Protein AF-A0A3D5D6A3-F1 (afdb_monomer_lite)

Structure (mmCIF, N/CA/C/O backbone):
data_AF-A0A3D5D6A3-F1
#
_entry.id   AF-A0A3D5D6A3-F1
#
loop_
_atom_site.group_PDB
_atom_site.id
_atom_site.type_symbol
_atom_site.label_atom_id
_atom_site.label_alt_id
_atom_site.label_comp_id
_atom_site.label_asym_id
_atom_site.label_entity_id
_atom_site.label_seq_id
_atom_site.pdbx_PDB_ins_code
_atom_site.Cartn_x
_atom_site.Cartn_y
_atom_site.Cartn_z
_atom_site.occupancy
_atom_site.B_iso_or_equiv
_atom_site.auth_seq_id
_atom_site.auth_comp_id
_atom_site.auth_asym_id
_atom_site.auth_atom_id
_atom_site.pdbx_PDB_model_num
ATOM 1 N N . MET A 1 1 ? 6.970 3.723 -49.567 1.00 70.19 1 MET A N 1
ATOM 2 C CA . MET A 1 1 ? 8.142 3.109 -48.909 1.00 70.19 1 MET A CA 1
ATOM 3 C C . MET A 1 1 ? 8.604 4.049 -47.808 1.00 70.19 1 MET A C 1
ATOM 5 O O . MET A 1 1 ? 8.798 5.221 -48.099 1.00 70.19 1 MET A O 1
ATOM 9 N N . GLN A 1 2 ? 8.683 3.568 -46.566 1.00 81.62 2 GLN A N 1
ATOM 10 C CA . GLN A 1 2 ? 9.088 4.354 -45.393 1.00 81.62 2 GLN A CA 1
ATOM 11 C C . GLN A 1 2 ? 10.521 3.959 -45.022 1.00 81.62 2 GLN A C 1
ATOM 13 O O . GLN A 1 2 ? 10.755 2.793 -44.711 1.00 81.62 2 GLN A O 1
ATOM 18 N N . ILE A 1 3 ? 11.466 4.895 -45.112 1.00 80.25 3 ILE A N 1
ATOM 19 C CA . ILE A 1 3 ? 12.895 4.638 -44.910 1.00 80.25 3 ILE A CA 1
ATOM 20 C C . ILE A 1 3 ? 13.347 5.307 -43.614 1.00 80.25 3 ILE A C 1
ATOM 22 O O . ILE A 1 3 ? 13.158 6.504 -43.422 1.00 80.25 3 ILE A O 1
ATOM 26 N N . TYR A 1 4 ? 13.964 4.541 -42.730 1.00 85.25 4 TYR A N 1
ATOM 27 C CA . TYR A 1 4 ? 14.604 5.027 -41.515 1.00 85.25 4 TYR A CA 1
ATOM 28 C C . TYR A 1 4 ? 16.098 5.169 -41.766 1.00 85.25 4 TYR A C 1
ATOM 30 O O . TYR A 1 4 ? 16.678 4.318 -42.431 1.00 85.25 4 TYR A O 1
ATOM 38 N N . VAL A 1 5 ? 16.720 6.218 -41.235 1.00 82.75 5 VAL A N 1
ATOM 39 C CA . VAL A 1 5 ? 18.159 6.477 -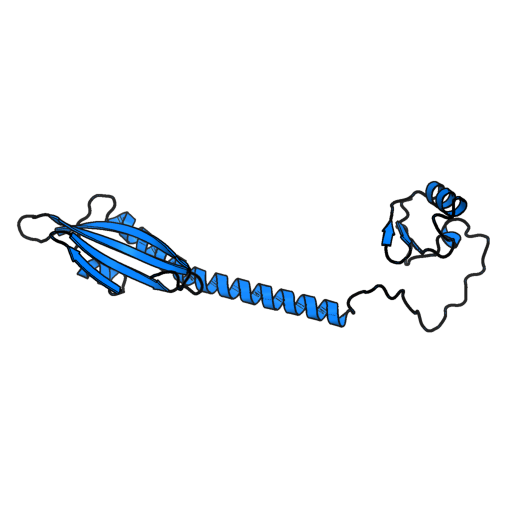41.370 1.00 82.75 5 VAL A CA 1
ATOM 40 C C . VAL A 1 5 ? 18.783 6.511 -39.985 1.00 82.75 5 VAL A C 1
ATOM 42 O O . VAL A 1 5 ? 18.213 7.094 -39.069 1.00 82.75 5 VAL A O 1
ATOM 45 N N . ASN A 1 6 ? 19.942 5.886 -39.819 1.00 79.56 6 ASN A N 1
ATOM 46 C CA . ASN A 1 6 ? 20.771 5.983 -38.632 1.00 79.56 6 ASN A CA 1
ATOM 47 C C . ASN A 1 6 ? 22.021 6.794 -38.976 1.00 79.56 6 ASN A C 1
ATOM 49 O O . ASN A 1 6 ? 22.888 6.338 -39.723 1.00 79.56 6 ASN A O 1
ATOM 53 N N . LYS A 1 7 ? 22.093 7.995 -38.404 1.00 76.81 7 LYS A N 1
ATOM 54 C CA . LYS A 1 7 ? 23.238 8.893 -38.509 1.00 76.81 7 LYS A CA 1
ATOM 55 C C . LYS A 1 7 ? 23.893 8.981 -37.138 1.00 76.81 7 LYS A C 1
ATOM 57 O O . LYS A 1 7 ? 23.278 9.462 -36.189 1.00 76.81 7 LYS A O 1
ATOM 62 N N . ASN A 1 8 ? 25.143 8.532 -37.026 1.00 67.62 8 ASN A N 1
ATOM 63 C CA . ASN A 1 8 ? 25.919 8.574 -35.776 1.00 67.62 8 ASN A CA 1
ATOM 64 C C . ASN A 1 8 ? 25.199 7.951 -34.553 1.00 67.62 8 ASN A C 1
ATOM 66 O O . ASN A 1 8 ? 25.333 8.439 -33.433 1.00 67.62 8 ASN A O 1
ATOM 70 N N . GLY A 1 9 ? 24.413 6.889 -34.752 1.00 69.00 9 GLY A N 1
ATOM 71 C CA . GLY A 1 9 ? 23.668 6.219 -33.679 1.00 69.00 9 GLY A CA 1
ATOM 72 C C . GLY A 1 9 ? 22.303 6.838 -33.359 1.00 69.00 9 GLY A C 1
ATOM 73 O O . GLY A 1 9 ? 21.599 6.325 -32.492 1.00 69.00 9 GLY A O 1
ATOM 74 N N . GLN A 1 10 ? 21.897 7.909 -34.047 1.00 69.44 10 GLN A N 1
ATOM 75 C CA . GLN A 1 10 ? 20.567 8.497 -33.918 1.00 69.44 10 GLN A CA 1
ATOM 76 C C . GLN A 1 10 ? 19.694 8.101 -35.110 1.00 69.44 10 GLN A C 1
ATOM 78 O O . GLN A 1 10 ? 20.033 8.376 -36.261 1.00 69.44 10 GLN A O 1
ATOM 83 N N . GLN A 1 11 ? 18.558 7.460 -34.826 1.00 82.88 11 GLN A N 1
ATOM 84 C CA . GLN A 1 11 ? 17.582 7.083 -35.843 1.00 82.88 11 GLN A CA 1
ATOM 85 C C . GLN A 1 11 ? 16.631 8.249 -36.148 1.00 82.88 11 GLN A C 1
ATOM 87 O O . GLN A 1 11 ? 16.035 8.822 -35.235 1.00 82.88 11 GLN A O 1
ATOM 92 N N . SER A 1 12 ? 16.442 8.551 -37.428 1.00 78.56 12 SER A N 1
ATOM 93 C CA . SER A 1 12 ? 15.524 9.568 -37.936 1.00 78.56 12 SER A CA 1
ATOM 94 C C . SER A 1 12 ? 14.659 9.024 -39.084 1.00 78.56 12 SER A C 1
ATOM 96 O O . SER A 1 12 ? 15.003 8.033 -39.735 1.00 78.56 12 SER A O 1
ATOM 98 N N . GLY A 1 13 ? 13.485 9.629 -39.289 1.00 83.19 13 GLY A N 1
ATOM 99 C CA . GLY A 1 13 ? 12.495 9.212 -40.289 1.00 83.19 13 GLY A CA 1
ATOM 100 C C . GLY A 1 13 ? 11.094 8.970 -39.703 1.00 83.19 13 GLY A C 1
ATOM 101 O O . GLY A 1 13 ? 10.852 9.292 -38.537 1.00 83.19 13 GLY A O 1
ATOM 102 N N . PRO A 1 14 ? 10.162 8.395 -40.487 1.00 83.94 14 PRO A N 1
ATOM 103 C CA . PRO A 1 14 ? 10.378 7.814 -41.813 1.00 83.94 14 PRO A CA 1
ATOM 104 C C . PRO A 1 14 ? 10.500 8.861 -42.930 1.00 83.94 14 PRO A C 1
ATOM 106 O O . PRO A 1 14 ? 9.694 9.782 -43.034 1.00 83.94 14 PRO A O 1
ATOM 109 N N . TYR A 1 15 ? 11.479 8.6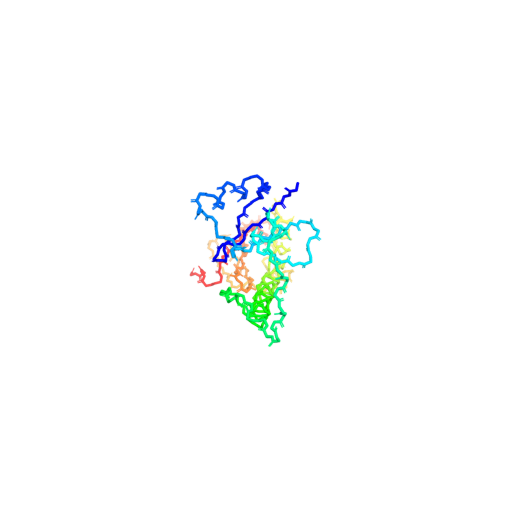68 -43.808 1.00 82.81 15 TYR A N 1
ATOM 110 C CA . TYR A 1 15 ? 11.705 9.455 -45.015 1.00 82.81 15 TYR A CA 1
ATOM 111 C C . TYR A 1 15 ? 11.250 8.701 -46.264 1.00 82.81 15 TYR A C 1
ATOM 113 O O . TYR A 1 15 ? 11.216 7.470 -46.311 1.00 82.81 15 TYR A O 1
ATOM 121 N N . THR A 1 16 ? 10.920 9.450 -47.308 1.00 85.19 16 THR A N 1
ATOM 122 C CA . THR A 1 16 ? 10.738 8.913 -48.663 1.00 85.19 16 THR A CA 1
ATOM 123 C C . THR A 1 16 ? 12.080 8.864 -49.398 1.00 85.19 16 THR A C 1
ATOM 125 O O . THR A 1 16 ? 12.988 9.624 -49.068 1.00 85.19 16 THR A O 1
ATOM 128 N N . GLN A 1 17 ? 12.189 8.057 -50.454 1.00 82.50 17 GLN A N 1
ATOM 129 C CA . GLN A 1 17 ? 13.406 7.978 -51.274 1.00 82.50 17 GLN A CA 1
ATOM 130 C C . GLN A 1 17 ? 13.833 9.343 -51.854 1.00 82.50 17 GLN A C 1
ATOM 132 O O . GLN A 1 17 ? 15.021 9.647 -51.888 1.00 82.50 17 GLN A O 1
ATOM 137 N N . GLU A 1 18 ? 12.873 10.187 -52.242 1.00 81.88 18 GLU A N 1
ATOM 138 C CA . GLU A 1 18 ? 13.124 11.541 -52.765 1.00 81.88 18 GLU A CA 1
ATOM 139 C C . GLU A 1 18 ? 13.737 12.471 -51.705 1.00 81.88 18 GLU A C 1
ATOM 141 O O . GLU A 1 18 ? 14.754 13.111 -51.952 1.00 81.88 18 GLU A O 1
ATOM 146 N N . GLN A 1 19 ? 13.177 12.486 -50.490 1.00 83.75 19 GLN A N 1
ATOM 147 C CA . GLN A 1 19 ? 13.751 13.200 -49.339 1.00 83.75 19 GLN A CA 1
ATOM 148 C C . GLN A 1 19 ? 15.180 12.729 -49.038 1.00 83.75 19 GLN A C 1
ATOM 150 O O . GLN A 1 19 ? 16.060 13.540 -48.777 1.00 83.75 19 GLN A O 1
ATOM 155 N N . LEU A 1 20 ? 15.440 11.423 -49.140 1.00 84.75 20 LEU A N 1
ATOM 156 C CA . LEU A 1 20 ? 16.770 10.865 -48.911 1.00 84.75 20 LEU A CA 1
ATOM 157 C C . LEU A 1 20 ? 17.790 11.335 -49.965 1.00 84.75 20 LEU A C 1
ATOM 159 O O . LEU A 1 20 ? 18.922 11.668 -49.620 1.00 84.75 20 LEU A O 1
ATOM 163 N N . GLN A 1 21 ? 17.376 11.426 -51.233 1.00 84.38 21 GLN A N 1
ATOM 164 C CA . GLN A 1 21 ? 18.175 12.012 -52.318 1.00 84.38 21 GLN A CA 1
ATOM 165 C C . GLN A 1 21 ? 18.469 13.495 -52.080 1.00 84.38 21 GLN A C 1
ATOM 167 O O . GLN A 1 21 ? 19.595 13.939 -52.299 1.00 84.38 21 GLN A O 1
ATOM 172 N N . GLN A 1 22 ? 17.478 14.252 -51.606 1.00 80.44 22 GLN A N 1
ATOM 173 C CA . GLN A 1 22 ? 17.655 15.661 -51.260 1.00 80.44 22 GLN A CA 1
ATOM 174 C C . GLN A 1 22 ? 18.651 15.828 -50.112 1.00 80.44 22 GLN A C 1
ATOM 176 O O . GLN A 1 22 ? 19.590 16.609 -50.238 1.00 80.44 22 GLN A O 1
ATOM 181 N N . TYR A 1 23 ? 18.521 15.051 -49.036 1.00 82.62 23 TYR A N 1
ATOM 182 C CA . TYR A 1 23 ? 19.440 15.120 -47.900 1.00 82.62 23 TYR A CA 1
ATOM 183 C C . TYR A 1 23 ? 20.866 14.686 -48.245 1.00 82.62 23 TYR A C 1
ATOM 185 O O . TYR A 1 23 ? 21.818 15.271 -47.728 1.00 82.62 23 TYR A O 1
ATOM 193 N N . LEU A 1 24 ? 21.031 13.727 -49.159 1.00 82.12 24 LEU A N 1
ATOM 194 C CA . LEU A 1 24 ? 22.336 13.392 -49.733 1.00 82.12 24 LEU A CA 1
ATOM 195 C C . LEU A 1 24 ? 22.921 14.551 -50.550 1.00 82.12 24 LEU A C 1
ATOM 197 O O . LEU A 1 24 ? 24.087 14.896 -50.382 1.00 82.12 24 LEU A O 1
ATOM 201 N N . ALA A 1 25 ? 22.120 15.172 -51.421 1.00 78.50 25 ALA A N 1
ATOM 202 C CA . ALA A 1 25 ? 22.563 16.290 -52.257 1.00 78.50 25 ALA A CA 1
ATOM 203 C C . ALA A 1 25 ? 22.903 17.543 -51.433 1.00 78.50 25 ALA A C 1
ATOM 205 O O . ALA A 1 25 ? 23.791 18.309 -51.800 1.00 78.50 25 ALA A O 1
ATOM 206 N N . MET A 1 26 ? 22.215 17.736 -50.306 1.00 78.31 26 MET A N 1
ATOM 207 C CA . MET A 1 26 ? 22.465 18.814 -49.347 1.00 78.31 26 MET A CA 1
ATOM 208 C C . MET A 1 26 ? 23.671 18.536 -48.434 1.00 78.31 26 MET A C 1
ATOM 210 O O . MET A 1 26 ? 24.089 19.431 -47.703 1.00 78.31 26 MET A O 1
ATOM 214 N N . GLY A 1 27 ? 24.226 17.317 -48.450 1.00 77.50 27 GLY A N 1
ATOM 215 C CA . GLY A 1 27 ? 25.282 16.889 -47.527 1.00 77.50 27 GLY A CA 1
ATOM 216 C C . GLY A 1 27 ? 24.805 16.720 -46.080 1.00 77.50 27 GLY A C 1
ATOM 217 O O . GLY A 1 27 ? 25.621 16.613 -45.166 1.00 77.50 27 GLY A O 1
ATOM 218 N N . GLU A 1 28 ? 23.490 16.704 -45.850 1.00 77.50 28 GLU A N 1
ATOM 219 C CA . GLU A 1 28 ? 22.903 16.445 -44.535 1.00 77.50 28 GLU A CA 1
ATOM 220 C C . GLU A 1 28 ? 23.017 14.960 -44.162 1.00 77.50 28 GLU A C 1
ATOM 222 O O . GLU A 1 28 ? 23.166 14.632 -42.982 1.00 77.50 28 GLU A O 1
ATOM 227 N N . LEU A 1 29 ? 23.022 14.077 -45.162 1.00 79.19 29 LEU A N 1
ATOM 228 C CA . LEU A 1 29 ? 23.328 12.655 -45.035 1.00 79.19 29 LEU A CA 1
ATOM 229 C C . LEU A 1 29 ? 24.550 12.298 -45.880 1.00 79.19 29 LEU A C 1
ATOM 231 O O . LEU A 1 29 ? 24.726 12.809 -46.986 1.00 79.19 29 LEU A O 1
ATOM 235 N N . ALA A 1 30 ? 25.380 11.400 -45.365 1.00 80.06 30 ALA A N 1
ATOM 236 C CA . ALA A 1 30 ? 26.473 10.787 -46.098 1.00 80.06 30 ALA A CA 1
ATOM 237 C C . ALA A 1 30 ? 25.979 9.528 -46.823 1.00 80.06 30 ALA A C 1
ATOM 239 O O . ALA A 1 30 ? 25.094 8.817 -46.350 1.00 80.06 30 ALA A O 1
ATOM 240 N N . ALA A 1 31 ? 26.598 9.196 -47.958 1.00 76.50 31 ALA A N 1
ATOM 241 C CA . ALA A 1 31 ? 26.299 7.951 -48.670 1.00 76.50 31 ALA A CA 1
ATOM 242 C C . ALA A 1 31 ? 26.599 6.695 -47.828 1.00 76.50 31 ALA A C 1
ATOM 244 O O . ALA A 1 31 ? 26.045 5.636 -48.109 1.00 76.50 31 ALA A O 1
ATOM 245 N N . GLU A 1 32 ? 27.458 6.831 -46.815 1.00 79.38 32 GLU A N 1
ATOM 246 C CA . GLU A 1 32 ? 27.890 5.794 -45.874 1.00 79.38 32 GLU A CA 1
ATOM 247 C C . GLU A 1 32 ? 26.949 5.638 -44.669 1.00 79.38 32 GLU A C 1
ATOM 249 O O . GLU A 1 32 ? 27.040 4.633 -43.963 1.00 79.38 32 GLU A O 1
ATOM 254 N N . ASP A 1 33 ? 26.044 6.598 -44.436 1.00 81.00 33 ASP A N 1
ATOM 255 C CA . ASP A 1 33 ? 25.053 6.499 -43.362 1.00 81.00 33 ASP A CA 1
ATOM 256 C C . ASP A 1 33 ? 24.151 5.283 -43.592 1.00 81.00 33 ASP A C 1
ATOM 258 O O . ASP A 1 33 ? 23.909 4.868 -44.727 1.00 81.00 33 ASP A O 1
ATOM 262 N N . LEU A 1 34 ? 23.641 4.692 -42.515 1.00 82.38 34 LEU A N 1
ATOM 263 C CA . LEU A 1 34 ? 22.832 3.481 -42.599 1.00 82.38 34 LEU A CA 1
ATOM 264 C C . LEU A 1 34 ? 21.358 3.835 -42.793 1.00 82.38 34 LEU A C 1
ATOM 266 O O . LEU A 1 34 ? 20.834 4.730 -42.143 1.00 82.38 34 LEU A O 1
ATOM 270 N N . ALA A 1 35 ? 20.663 3.095 -43.643 1.00 82.69 35 ALA A N 1
ATOM 271 C CA . ALA A 1 35 ? 19.242 3.205 -43.905 1.00 82.69 35 ALA A CA 1
ATOM 272 C C . ALA A 1 35 ? 18.570 1.828 -43.918 1.00 82.69 35 ALA A C 1
ATOM 274 O O . ALA A 1 35 ? 19.151 0.823 -44.324 1.00 82.69 35 ALA A O 1
ATOM 275 N N . TRP A 1 36 ? 17.320 1.779 -43.478 1.00 85.62 36 TRP A N 1
ATOM 276 C CA . TRP A 1 36 ? 16.511 0.568 -43.457 1.00 85.62 36 TRP A CA 1
ATOM 277 C C . TRP A 1 36 ? 15.073 0.880 -43.846 1.00 85.62 36 TRP A C 1
ATOM 279 O O . TRP A 1 36 ? 14.540 1.941 -43.528 1.00 85.62 36 TRP A O 1
ATOM 289 N N . HIS A 1 37 ? 14.421 -0.059 -44.516 1.00 80.62 37 HIS A N 1
ATOM 290 C CA . HIS A 1 37 ? 12.990 -0.010 -44.767 1.00 80.62 37 HIS A CA 1
ATOM 291 C C . HIS A 1 37 ? 12.387 -1.398 -44.601 1.00 80.62 37 HIS A C 1
ATOM 293 O O . HIS A 1 37 ? 13.077 -2.417 -44.684 1.00 80.62 37 HIS A O 1
ATOM 299 N N . GLU A 1 38 ? 11.071 -1.428 -44.430 1.00 74.38 38 GLU A N 1
ATOM 300 C CA . GLU A 1 38 ? 10.306 -2.666 -44.368 1.00 74.38 38 GLU A CA 1
ATOM 301 C C . GLU A 1 38 ? 10.580 -3.529 -45.613 1.00 74.38 38 GLU A C 1
ATOM 303 O O . GLU A 1 38 ? 10.402 -3.071 -46.746 1.00 74.38 38 GLU A O 1
ATOM 308 N N . GLY A 1 39 ? 11.077 -4.751 -45.394 1.00 70.88 39 GLY A N 1
ATOM 309 C CA . GLY A 1 39 ? 11.493 -5.688 -46.444 1.00 70.88 39 GLY A CA 1
ATOM 310 C C . GLY A 1 39 ? 13.001 -5.954 -46.525 1.00 70.88 39 GLY A C 1
ATOM 311 O O . GLY A 1 39 ? 13.388 -6.924 -47.173 1.00 70.88 39 GLY A O 1
ATOM 312 N N . LEU A 1 40 ? 13.851 -5.165 -45.853 1.00 67.69 40 LEU A N 1
ATOM 313 C CA . LEU A 1 40 ? 15.285 -5.462 -45.759 1.00 67.69 40 LEU A CA 1
ATOM 314 C C . LEU A 1 40 ? 15.615 -6.337 -44.541 1.00 67.69 40 LEU A C 1
ATOM 316 O O . LEU A 1 40 ? 15.128 -6.056 -43.442 1.00 67.69 40 LEU A O 1
ATOM 320 N N . PRO A 1 41 ? 16.477 -7.360 -44.698 1.00 64.94 41 PRO A N 1
ATOM 321 C CA . PRO A 1 41 ? 16.923 -8.186 -43.578 1.00 64.94 41 PRO A CA 1
ATOM 322 C C . PRO A 1 41 ? 17.859 -7.429 -42.620 1.00 64.94 41 PRO A C 1
ATOM 324 O O . PRO A 1 41 ? 17.940 -7.781 -41.446 1.00 64.94 41 PRO A O 1
ATOM 327 N N . GLU A 1 42 ? 18.539 -6.381 -43.097 1.00 75.56 42 GLU A N 1
ATOM 328 C CA . GLU A 1 42 ? 19.525 -5.597 -42.346 1.00 75.56 42 GLU A CA 1
ATOM 329 C C . GLU A 1 42 ? 19.613 -4.144 -42.845 1.00 75.56 42 GLU A C 1
ATOM 331 O O . GLU A 1 42 ? 19.057 -3.799 -43.889 1.00 75.56 42 GLU A O 1
ATOM 336 N N . TRP A 1 43 ? 20.284 -3.280 -42.077 1.00 80.19 43 TRP A N 1
ATOM 337 C CA . TRP A 1 43 ? 20.552 -1.892 -42.465 1.00 80.19 43 TRP A CA 1
ATOM 338 C C . TRP A 1 43 ? 21.569 -1.851 -43.609 1.00 80.19 43 TRP A C 1
ATOM 340 O O . TRP A 1 43 ? 22.627 -2.467 -43.524 1.00 80.19 43 TRP A O 1
ATOM 350 N N . VAL A 1 44 ? 21.271 -1.087 -44.653 1.00 80.12 44 VAL A N 1
ATOM 351 C CA . VAL A 1 44 ? 22.137 -0.894 -45.826 1.00 80.12 44 VAL A CA 1
ATOM 352 C C . VAL A 1 44 ? 22.598 0.553 -45.893 1.00 80.12 44 VAL A C 1
ATOM 354 O O . VAL A 1 44 ? 21.991 1.413 -45.271 1.00 80.12 44 VAL A O 1
ATOM 357 N N . THR A 1 45 ? 23.651 0.876 -46.634 1.00 80.50 45 THR A N 1
ATOM 358 C CA . THR A 1 45 ? 24.062 2.281 -46.754 1.00 80.50 45 THR A CA 1
ATOM 359 C C . THR A 1 45 ? 23.047 3.094 -47.568 1.00 80.50 45 THR A C 1
ATOM 361 O O . THR A 1 45 ? 22.428 2.590 -48.511 1.00 80.50 45 THR A O 1
ATOM 364 N N . VAL A 1 46 ? 22.881 4.374 -47.233 1.00 83.06 46 VAL A N 1
ATOM 365 C CA . VAL A 1 46 ? 21.991 5.311 -47.933 1.00 83.06 46 VAL A CA 1
ATOM 366 C C . VAL A 1 46 ? 22.339 5.364 -49.427 1.00 83.06 46 VAL A C 1
ATOM 368 O O . VAL A 1 46 ? 21.443 5.357 -50.272 1.00 83.06 46 VAL A O 1
ATOM 371 N N . GLY A 1 47 ? 23.631 5.335 -49.770 1.00 79.25 47 GLY A N 1
ATOM 372 C CA . GLY A 1 47 ? 24.095 5.286 -51.157 1.00 79.25 47 GLY A CA 1
ATOM 373 C C . GLY A 1 47 ? 23.646 4.028 -51.906 1.00 79.25 47 GLY A C 1
ATOM 374 O O . GLY A 1 47 ? 23.198 4.133 -53.047 1.00 79.25 47 GLY A O 1
ATOM 375 N N . ALA A 1 48 ? 23.689 2.857 -51.260 1.00 78.62 48 ALA A N 1
ATOM 376 C CA . ALA A 1 48 ? 23.221 1.603 -51.854 1.00 78.62 48 ALA A CA 1
ATOM 377 C C . ALA A 1 48 ? 21.698 1.590 -52.065 1.00 78.62 48 ALA A C 1
ATOM 379 O O . ALA A 1 48 ? 21.212 1.009 -53.034 1.00 78.62 48 ALA A O 1
ATOM 380 N N . LEU A 1 49 ? 20.949 2.261 -51.185 1.00 78.31 49 LEU A N 1
ATOM 381 C CA . LEU A 1 49 ? 19.493 2.345 -51.268 1.00 78.31 49 LEU A CA 1
ATOM 382 C C . LEU A 1 49 ? 19.012 3.325 -52.350 1.00 78.31 49 LEU A C 1
ATOM 384 O O . LEU A 1 49 ? 17.988 3.102 -52.997 1.00 78.31 49 LEU A O 1
ATOM 388 N N . VAL A 1 50 ? 19.741 4.423 -52.545 1.00 77.00 50 VAL A N 1
ATOM 389 C CA . VAL A 1 50 ? 19.382 5.481 -53.497 1.00 77.00 50 VAL A CA 1
ATOM 390 C C . VAL A 1 50 ? 19.927 5.215 -54.899 1.00 77.00 50 VAL A C 1
ATOM 392 O O . VAL A 1 50 ? 19.262 5.565 -55.872 1.00 77.00 50 VAL A O 1
ATOM 395 N N . ASN A 1 51 ? 21.093 4.575 -55.021 1.00 69.81 51 ASN A N 1
ATOM 396 C CA . ASN A 1 51 ? 21.713 4.272 -56.307 1.00 69.81 51 ASN A CA 1
ATOM 397 C C . ASN A 1 51 ? 22.294 2.840 -56.349 1.00 69.81 51 ASN A C 1
ATOM 399 O O . ASN A 1 51 ? 23.507 2.653 -56.224 1.00 69.81 51 ASN A O 1
ATOM 403 N N . PRO A 1 52 ? 21.455 1.812 -56.570 1.00 59.75 52 PRO A N 1
ATOM 404 C CA . PRO A 1 52 ? 21.884 0.410 -56.546 1.00 59.75 52 PRO A CA 1
ATOM 405 C C . PRO A 1 52 ? 22.791 -0.001 -57.724 1.00 59.75 52 PRO A C 1
ATOM 407 O O . PRO A 1 52 ? 23.337 -1.100 -57.716 1.00 59.75 52 PRO A O 1
ATOM 410 N N . ALA A 1 53 ? 22.966 0.846 -58.745 1.00 51.84 53 ALA A N 1
ATOM 411 C CA . ALA A 1 53 ? 23.683 0.508 -59.981 1.00 51.84 53 ALA A CA 1
ATOM 412 C C . ALA A 1 53 ? 25.196 0.826 -59.966 1.00 51.84 53 ALA A C 1
ATOM 414 O O . ALA A 1 53 ? 25.870 0.611 -60.971 1.00 51.84 53 ALA A O 1
ATOM 415 N N . GLY A 1 54 ? 25.737 1.367 -58.867 1.00 51.53 54 GLY A N 1
ATOM 416 C CA . GLY A 1 54 ? 27.046 2.034 -58.875 1.00 51.53 54 GLY A CA 1
ATOM 417 C C . GLY A 1 54 ? 28.198 1.392 -58.100 1.00 51.53 54 GLY A C 1
ATOM 418 O O . GLY A 1 54 ? 29.296 1.937 -58.166 1.00 51.53 54 GLY A O 1
ATOM 419 N N . VAL A 1 55 ? 28.013 0.293 -57.356 1.00 42.97 55 VAL A N 1
ATOM 420 C CA . VAL A 1 55 ? 29.108 -0.274 -56.541 1.00 42.97 55 VAL A CA 1
ATOM 421 C C . VAL A 1 55 ? 29.033 -1.807 -56.498 1.00 42.97 55 VAL A C 1
ATOM 423 O O . VAL A 1 55 ? 27.973 -2.341 -56.169 1.00 42.97 55 VAL A O 1
ATOM 426 N N . PRO A 1 56 ? 30.117 -2.547 -56.814 1.00 40.41 56 PRO A N 1
ATOM 427 C CA . PRO A 1 56 ? 30.175 -3.981 -56.545 1.00 40.41 56 PRO A CA 1
ATOM 428 C C . PRO A 1 56 ? 29.996 -4.225 -55.042 1.00 40.41 56 PRO A C 1
ATOM 430 O O . PRO A 1 56 ? 30.581 -3.513 -54.225 1.00 40.41 56 PRO A O 1
ATOM 433 N N . ALA A 1 57 ? 29.185 -5.225 -54.684 1.00 43.69 57 ALA A N 1
ATOM 434 C CA . ALA A 1 57 ? 28.997 -5.642 -53.297 1.00 43.69 57 ALA A CA 1
ATOM 435 C C . ALA A 1 57 ? 30.373 -5.844 -52.632 1.00 43.69 57 ALA A C 1
ATOM 437 O O . ALA A 1 57 ? 31.175 -6.631 -53.151 1.00 43.69 57 ALA A O 1
ATOM 438 N N . PRO A 1 58 ? 30.695 -5.136 -51.533 1.00 53.34 58 PRO A N 1
ATOM 439 C CA . PRO A 1 58 ? 31.975 -5.324 -50.878 1.00 53.34 58 PRO A CA 1
ATOM 440 C C . PRO A 1 58 ? 32.064 -6.761 -50.339 1.00 53.34 58 PRO A C 1
ATOM 442 O O . PRO A 1 58 ? 31.069 -7.292 -49.833 1.00 53.34 58 PRO A O 1
ATOM 445 N N . PRO A 1 59 ? 33.232 -7.418 -50.444 1.00 42.09 59 PRO A N 1
ATOM 446 C CA . PRO A 1 59 ? 33.440 -8.716 -49.824 1.00 42.09 59 PRO A CA 1
ATOM 447 C C . PRO A 1 59 ? 33.220 -8.587 -48.314 1.00 42.09 59 PRO A C 1
ATOM 449 O O . PRO A 1 59 ? 33.815 -7.728 -47.665 1.00 42.09 59 PRO A O 1
ATOM 452 N N . MET A 1 60 ? 32.352 -9.440 -47.766 1.00 45.34 60 MET A N 1
ATOM 453 C CA . MET A 1 60 ? 32.110 -9.550 -46.327 1.00 45.34 60 MET A CA 1
ATOM 454 C C . MET A 1 60 ? 33.444 -9.710 -45.574 1.00 45.34 60 MET A C 1
ATOM 456 O O . MET A 1 60 ? 34.151 -10.692 -45.818 1.00 45.34 60 MET A O 1
ATOM 460 N N . PRO A 1 61 ? 33.805 -8.811 -44.642 1.00 52.12 61 PRO A N 1
ATOM 461 C CA . PRO A 1 61 ? 34.894 -9.081 -43.717 1.00 52.12 61 PRO A CA 1
ATOM 462 C C . PRO A 1 61 ? 34.445 -10.126 -42.674 1.00 52.12 61 PRO A C 1
ATOM 464 O O . PRO A 1 61 ? 33.358 -9.997 -42.102 1.00 52.12 61 PRO A O 1
ATOM 467 N N . PRO A 1 62 ? 35.260 -11.154 -42.367 1.00 45.22 62 PRO A N 1
ATOM 468 C CA . PRO A 1 62 ? 35.041 -12.003 -41.203 1.00 45.22 62 PRO A CA 1
ATOM 469 C C . PRO A 1 62 ? 35.348 -11.180 -39.948 1.00 45.22 62 PRO A C 1
ATOM 471 O O . PRO A 1 62 ? 36.490 -11.082 -39.511 1.00 45.22 62 PRO A O 1
ATOM 474 N N . GLY A 1 63 ? 34.325 -10.534 -39.396 1.00 46.31 63 GLY A N 1
ATOM 475 C CA . GLY A 1 63 ? 34.462 -9.695 -38.207 1.00 46.31 63 GLY A CA 1
ATOM 476 C C . GLY A 1 63 ? 33.700 -8.391 -38.354 1.00 46.31 63 GLY A C 1
ATOM 477 O O . GLY A 1 63 ? 34.292 -7.340 -38.578 1.00 46.31 63 GLY A O 1
ATOM 478 N N . GLY A 1 64 ? 32.377 -8.458 -38.215 1.00 39.09 64 GLY A N 1
ATOM 479 C CA . GLY A 1 64 ? 31.554 -7.266 -38.068 1.00 39.09 64 GLY A CA 1
ATOM 480 C C . GLY A 1 64 ? 31.907 -6.553 -36.766 1.00 39.09 64 GLY A C 1
ATOM 481 O O . GLY A 1 64 ? 31.426 -6.926 -35.697 1.00 39.09 64 GLY A O 1
ATOM 482 N N . VAL A 1 65 ? 32.729 -5.511 -36.852 1.00 39.81 65 VAL A N 1
ATOM 483 C CA . VAL A 1 65 ? 32.669 -4.405 -35.896 1.00 39.81 65 VAL A CA 1
ATOM 484 C C . VAL A 1 65 ? 31.330 -3.711 -36.127 1.00 39.81 65 VAL A C 1
ATOM 486 O O . VAL A 1 65 ? 31.193 -2.826 -36.964 1.00 39.81 65 VAL A O 1
ATOM 489 N N . GLN A 1 66 ? 30.306 -4.200 -35.423 1.00 47.22 66 GLN A N 1
ATOM 490 C CA . GLN A 1 66 ? 29.044 -3.490 -35.242 1.00 47.22 66 GLN A CA 1
ATOM 491 C C . GLN A 1 66 ? 29.361 -2.079 -34.729 1.00 47.22 66 GLN A C 1
ATOM 493 O O . GLN A 1 66 ? 30.308 -1.939 -33.943 1.00 47.22 66 GLN A O 1
ATOM 498 N N . PRO A 1 67 ? 28.591 -1.047 -35.121 1.00 44.62 67 PRO A N 1
ATOM 499 C CA . PRO A 1 67 ? 28.692 0.258 -34.495 1.00 44.62 67 PRO A CA 1
ATOM 500 C C . PRO A 1 67 ? 28.664 0.049 -32.985 1.00 44.62 67 PRO A C 1
ATOM 502 O O . PRO A 1 67 ? 27.725 -0.549 -32.455 1.00 44.62 67 PRO A O 1
ATOM 505 N N . GLN A 1 68 ? 29.713 0.489 -32.292 1.00 42.62 68 GLN A N 1
ATOM 506 C CA . GLN A 1 68 ? 29.640 0.662 -30.853 1.00 42.62 68 GLN A CA 1
ATOM 507 C C . GLN A 1 68 ? 28.675 1.824 -30.614 1.00 42.62 68 GLN A C 1
ATOM 509 O O . GLN A 1 68 ? 29.073 2.943 -30.304 1.00 42.62 68 GLN A O 1
ATOM 514 N N . GLU A 1 69 ? 27.374 1.548 -30.743 1.00 45.78 69 GLU A N 1
ATOM 515 C CA . GLU A 1 69 ? 26.415 2.149 -29.842 1.00 45.78 69 GLU A CA 1
ATOM 516 C C . GLU A 1 69 ? 27.034 2.003 -28.448 1.00 45.78 69 GLU A C 1
ATOM 518 O O . GLU A 1 69 ? 27.567 0.940 -28.100 1.00 45.78 69 GLU A O 1
ATOM 523 N N . GLY A 1 70 ? 26.919 3.022 -27.602 1.00 44.59 70 GLY A N 1
ATOM 524 C CA . GLY A 1 70 ? 26.981 2.843 -26.150 1.00 44.59 70 GLY A CA 1
ATOM 525 C C . GLY A 1 70 ? 25.839 1.939 -25.656 1.00 44.59 70 GLY A C 1
ATOM 526 O O . GLY A 1 70 ? 25.170 2.239 -24.673 1.00 44.59 70 GLY A O 1
ATOM 527 N N . GLY A 1 71 ? 25.559 0.852 -26.374 1.00 46.69 71 GLY A N 1
ATOM 528 C CA . GLY A 1 71 ? 24.639 -0.203 -26.077 1.00 46.69 71 GLY A CA 1
ATOM 529 C C . GLY A 1 71 ? 25.230 -0.975 -24.924 1.00 46.69 71 GLY A C 1
ATOM 530 O O . GLY A 1 71 ? 26.186 -1.736 -25.062 1.00 46.69 71 GLY A O 1
ATOM 531 N N . ILE A 1 72 ? 24.618 -0.760 -23.767 1.00 49.88 72 ILE A N 1
ATOM 532 C CA . ILE A 1 72 ? 24.652 -1.653 -22.621 1.00 49.88 72 ILE A CA 1
ATOM 533 C C . ILE A 1 72 ? 24.759 -3.093 -23.155 1.00 49.88 72 ILE A C 1
ATOM 535 O O . ILE A 1 72 ? 23.840 -3.569 -23.827 1.00 49.88 72 ILE A O 1
ATOM 539 N N . SER A 1 73 ? 25.907 -3.751 -22.942 1.00 57.59 73 SER A N 1
ATOM 540 C CA . SER A 1 73 ? 26.173 -5.082 -23.511 1.00 57.59 73 SER A CA 1
ATOM 541 C C . SER A 1 73 ? 25.023 -6.042 -23.168 1.00 57.59 73 SER A C 1
ATOM 543 O O . SER A 1 73 ? 24.381 -5.853 -22.135 1.00 57.59 73 SER A O 1
ATOM 545 N N . PRO A 1 74 ? 24.724 -7.090 -23.958 1.00 63.97 74 PRO A N 1
ATOM 546 C CA . PRO A 1 74 ? 23.619 -8.008 -23.651 1.00 63.97 74 PRO A CA 1
ATOM 547 C C . PRO A 1 74 ? 23.709 -8.599 -22.233 1.00 63.97 74 PRO A C 1
ATOM 549 O O . PRO A 1 74 ? 22.684 -8.817 -21.590 1.00 63.97 74 PRO A O 1
ATOM 552 N N . LYS A 1 75 ? 24.929 -8.751 -21.695 1.00 60.53 75 LYS A N 1
ATOM 553 C CA . LYS A 1 75 ? 25.177 -9.120 -20.293 1.00 60.53 75 LYS A CA 1
ATOM 554 C C . LYS A 1 75 ? 24.728 -8.031 -19.316 1.00 60.53 75 LYS A C 1
ATOM 556 O O . LYS A 1 75 ? 24.093 -8.349 -18.318 1.00 60.53 75 LYS A O 1
ATOM 561 N N . ILE A 1 76 ? 25.006 -6.759 -19.610 1.00 68.56 76 ILE A N 1
ATOM 562 C CA . ILE A 1 76 ? 24.554 -5.633 -18.786 1.00 68.56 76 ILE A CA 1
ATOM 563 C C . ILE A 1 76 ? 23.039 -5.393 -18.969 1.00 68.56 76 ILE A C 1
ATOM 565 O O . ILE A 1 76 ? 22.369 -5.125 -17.982 1.00 68.56 76 ILE A O 1
ATOM 569 N N . LYS A 1 77 ? 22.440 -5.591 -20.158 1.00 69.25 77 LYS A N 1
ATOM 570 C CA . LYS A 1 77 ? 20.972 -5.533 -20.354 1.00 69.25 77 LYS A CA 1
ATOM 571 C C . LYS A 1 77 ? 20.270 -6.620 -19.540 1.00 69.25 77 LYS A C 1
ATOM 573 O O . LYS A 1 77 ? 19.266 -6.344 -18.886 1.00 69.25 77 LYS A O 1
ATOM 578 N N . LEU A 1 78 ? 20.817 -7.838 -19.537 1.00 72.38 78 LEU A N 1
ATOM 579 C CA . LEU A 1 78 ? 20.314 -8.940 -18.720 1.00 72.38 78 LEU A CA 1
ATOM 580 C C . LEU A 1 78 ? 20.502 -8.659 -17.223 1.00 72.38 78 LEU A C 1
ATOM 582 O O . LEU A 1 78 ? 19.562 -8.851 -16.459 1.00 72.38 78 LEU A O 1
ATOM 586 N N . ALA A 1 79 ? 21.662 -8.140 -16.812 1.00 76.06 79 ALA A N 1
ATOM 587 C CA . ALA A 1 79 ? 21.918 -7.761 -15.424 1.00 76.06 79 ALA A CA 1
ATOM 588 C C . ALA A 1 79 ? 20.966 -6.654 -14.947 1.00 76.06 79 ALA A C 1
ATOM 590 O O . ALA A 1 79 ? 20.358 -6.796 -13.893 1.00 76.06 79 ALA A O 1
ATOM 591 N N . VAL A 1 80 ? 20.757 -5.599 -15.741 1.00 79.31 80 VAL A N 1
ATOM 592 C CA . VAL A 1 80 ? 19.797 -4.525 -15.441 1.00 79.31 80 VAL A CA 1
ATOM 593 C C . VAL A 1 80 ? 18.379 -5.085 -15.349 1.00 79.31 80 VAL A C 1
ATOM 595 O O . VAL A 1 80 ? 17.665 -4.765 -14.405 1.00 79.31 80 VAL A O 1
ATOM 598 N N . ARG A 1 81 ? 17.971 -5.975 -16.262 1.00 82.56 81 ARG A N 1
ATOM 599 C CA . ARG A 1 81 ? 16.651 -6.622 -16.205 1.00 82.56 81 ARG A CA 1
ATOM 600 C C . ARG A 1 81 ? 16.486 -7.479 -14.949 1.00 82.56 81 ARG A C 1
ATOM 602 O O . ARG A 1 81 ? 15.438 -7.410 -14.318 1.00 82.56 81 ARG A O 1
ATOM 609 N N . ILE A 1 82 ? 17.508 -8.244 -14.564 1.00 88.88 82 ILE A N 1
ATOM 610 C CA . ILE A 1 82 ? 17.503 -9.039 -13.328 1.00 88.88 82 ILE A CA 1
ATOM 611 C C . ILE A 1 82 ? 17.410 -8.119 -12.113 1.00 88.88 82 ILE A C 1
ATOM 613 O O . ILE A 1 82 ? 16.562 -8.346 -11.259 1.00 88.88 82 ILE A O 1
ATOM 617 N N . VAL A 1 83 ? 18.212 -7.055 -12.052 1.00 90.19 83 VAL A N 1
ATOM 618 C CA . VAL A 1 83 ? 18.167 -6.080 -10.955 1.00 90.19 83 VAL A CA 1
ATOM 619 C C . VAL A 1 83 ? 16.787 -5.433 -10.868 1.00 90.19 83 VAL A C 1
ATOM 621 O O . VAL A 1 83 ? 16.215 -5.395 -9.786 1.00 90.19 83 VAL A O 1
ATOM 624 N N . LEU A 1 84 ? 16.196 -5.005 -11.986 1.00 90.31 84 LEU A N 1
ATOM 625 C CA . LEU A 1 84 ? 14.844 -4.441 -12.007 1.00 90.31 84 LEU A CA 1
ATOM 626 C C . LEU A 1 84 ? 13.788 -5.443 -11.526 1.00 90.31 84 LEU A C 1
ATOM 628 O O . LEU A 1 84 ? 12.902 -5.062 -10.768 1.00 90.31 84 LEU A O 1
ATOM 632 N N . ILE A 1 85 ? 13.891 -6.717 -11.917 1.00 90.50 85 ILE A N 1
ATOM 633 C CA . ILE A 1 85 ? 12.987 -7.773 -11.440 1.00 90.50 85 ILE A CA 1
ATOM 634 C C . ILE A 1 85 ? 13.172 -7.998 -9.939 1.00 90.50 85 ILE A C 1
ATOM 636 O O . ILE A 1 85 ? 12.185 -8.045 -9.216 1.00 90.50 85 ILE A O 1
ATOM 640 N N . VAL A 1 86 ? 14.408 -8.096 -9.448 1.00 92.25 86 VAL A N 1
ATOM 641 C CA . VAL A 1 86 ? 14.695 -8.276 -8.016 1.00 92.25 86 VAL A CA 1
ATOM 642 C C . VAL A 1 86 ? 14.172 -7.091 -7.208 1.00 92.25 86 VAL A C 1
ATOM 644 O O . VAL A 1 86 ? 13.552 -7.291 -6.167 1.00 92.25 86 VAL A O 1
ATOM 647 N N . VAL A 1 87 ? 14.347 -5.866 -7.707 1.00 92.81 87 VAL A N 1
ATOM 648 C CA . VAL A 1 87 ? 13.797 -4.651 -7.094 1.00 92.81 87 VAL A CA 1
ATOM 649 C C . VAL A 1 87 ? 12.269 -4.700 -7.088 1.00 92.81 87 VAL A C 1
ATOM 651 O O . VAL A 1 87 ? 11.670 -4.490 -6.039 1.00 92.81 87 VAL A O 1
ATOM 654 N N . LEU A 1 88 ? 11.626 -5.035 -8.210 1.00 92.94 88 LEU A N 1
ATOM 655 C CA . LEU A 1 88 ? 10.166 -5.161 -8.301 1.00 92.94 88 LEU A CA 1
ATOM 656 C C . LEU A 1 88 ? 9.615 -6.235 -7.360 1.00 92.94 88 LEU A C 1
ATOM 658 O O . 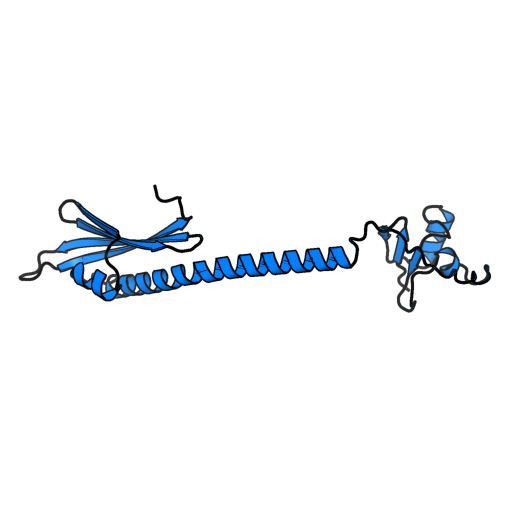LEU A 1 88 ? 8.630 -5.987 -6.673 1.00 92.94 88 LEU A O 1
ATOM 662 N N . VAL A 1 89 ? 10.256 -7.403 -7.291 1.00 93.19 89 VAL A N 1
ATOM 663 C CA . VAL A 1 89 ? 9.884 -8.487 -6.373 1.00 93.19 89 VAL A CA 1
ATOM 664 C C . VAL A 1 89 ? 10.087 -8.052 -4.925 1.00 93.19 89 VAL A C 1
ATOM 666 O O . VAL A 1 89 ? 9.217 -8.294 -4.096 1.00 93.19 89 VAL A O 1
ATOM 669 N N . GLY A 1 90 ? 11.185 -7.358 -4.618 1.00 89.19 90 GLY A N 1
ATOM 670 C CA . GLY A 1 90 ? 11.432 -6.788 -3.296 1.00 89.19 90 GLY A CA 1
ATOM 671 C C . GLY A 1 90 ? 10.352 -5.784 -2.893 1.00 89.19 90 GLY A C 1
ATOM 672 O O . GLY A 1 90 ? 9.791 -5.886 -1.804 1.00 89.19 90 GLY A O 1
ATOM 673 N N . VAL A 1 91 ? 9.988 -4.863 -3.788 1.00 87.94 91 VAL A N 1
ATOM 674 C CA . VAL A 1 91 ? 8.901 -3.897 -3.564 1.00 87.94 91 VAL A CA 1
ATOM 675 C C . VAL A 1 91 ? 7.559 -4.613 -3.398 1.00 87.94 91 VAL A C 1
ATOM 677 O O . VAL A 1 91 ? 6.827 -4.316 -2.458 1.00 87.94 91 VAL A O 1
ATOM 680 N N . ALA A 1 92 ? 7.241 -5.589 -4.251 1.00 86.25 92 ALA A N 1
ATOM 681 C CA . ALA A 1 92 ? 6.008 -6.366 -4.155 1.00 86.25 92 ALA A CA 1
ATOM 682 C C . ALA A 1 92 ? 5.931 -7.164 -2.844 1.00 86.25 92 ALA A C 1
ATOM 684 O O . ALA A 1 92 ? 4.876 -7.196 -2.212 1.00 86.25 92 ALA A O 1
ATOM 685 N N . ALA A 1 93 ? 7.043 -7.749 -2.392 1.00 85.62 93 ALA A N 1
ATOM 686 C CA . ALA A 1 93 ? 7.130 -8.420 -1.102 1.00 85.62 93 ALA A CA 1
ATOM 687 C C . ALA A 1 93 ? 6.891 -7.434 0.050 1.00 85.62 93 ALA A C 1
ATOM 689 O O . ALA A 1 93 ? 6.074 -7.713 0.923 1.00 85.62 93 ALA A O 1
ATOM 690 N N . LEU A 1 94 ? 7.517 -6.252 0.028 1.00 82.94 94 LEU A N 1
ATOM 691 C CA . LEU A 1 94 ? 7.296 -5.213 1.041 1.00 82.94 94 LEU A CA 1
ATOM 692 C C . LEU A 1 94 ? 5.830 -4.752 1.091 1.00 82.94 94 LEU A C 1
ATOM 694 O O . LEU A 1 94 ? 5.264 -4.624 2.177 1.00 82.94 94 LEU A O 1
ATOM 698 N N . VAL A 1 95 ? 5.195 -4.557 -0.069 1.00 83.94 95 VAL A N 1
ATOM 699 C CA . VAL A 1 95 ? 3.766 -4.213 -0.166 1.00 83.94 95 VAL A CA 1
ATOM 700 C C . VAL A 1 95 ? 2.888 -5.356 0.348 1.00 83.94 95 VAL A C 1
ATOM 702 O O . VAL A 1 95 ? 1.943 -5.113 1.097 1.00 83.94 95 VAL A O 1
ATOM 705 N N . GLY A 1 96 ? 3.206 -6.602 -0.008 1.00 80.00 96 GLY A N 1
ATOM 706 C CA . GLY A 1 96 ? 2.487 -7.787 0.457 1.00 80.00 96 GLY A CA 1
ATOM 707 C C . GLY A 1 96 ? 2.570 -7.971 1.974 1.00 80.00 96 GLY A C 1
ATOM 708 O O . GLY A 1 96 ? 1.558 -8.253 2.617 1.00 80.00 96 GLY A O 1
ATOM 709 N N . LEU A 1 97 ? 3.744 -7.744 2.570 1.00 78.69 97 LEU A N 1
ATOM 710 C CA . LEU A 1 97 ? 3.912 -7.784 4.022 1.00 78.69 97 LEU A CA 1
ATOM 711 C C . LEU A 1 97 ? 3.129 -6.656 4.721 1.00 78.69 97 LEU A C 1
ATOM 713 O O . LEU A 1 97 ? 2.489 -6.912 5.743 1.00 78.69 97 LEU A O 1
ATOM 717 N N . ASP A 1 98 ? 3.104 -5.435 4.170 1.00 79.88 98 ASP A N 1
ATOM 718 C CA . ASP A 1 98 ? 2.293 -4.339 4.729 1.00 79.88 98 ASP A CA 1
ATOM 719 C C . ASP A 1 98 ? 0.781 -4.616 4.615 1.00 79.88 98 ASP A C 1
ATOM 721 O O . ASP A 1 98 ? 0.011 -4.314 5.533 1.00 79.88 98 ASP A O 1
ATOM 725 N N . HIS A 1 99 ? 0.358 -5.282 3.533 1.00 79.88 99 HIS A N 1
ATOM 726 C CA . HIS A 1 99 ? -1.036 -5.653 3.297 1.00 79.88 99 HIS A CA 1
ATOM 727 C C . HIS A 1 99 ? -1.604 -6.554 4.405 1.00 79.88 99 HIS A C 1
ATOM 729 O O . HIS A 1 99 ? -2.743 -6.364 4.831 1.00 79.88 99 HIS A O 1
ATOM 735 N N . LEU A 1 100 ? -0.806 -7.479 4.950 1.00 79.25 100 LEU A N 1
ATOM 736 C CA . LEU A 1 100 ? -1.232 -8.348 6.056 1.00 79.25 100 LEU A CA 1
ATOM 737 C C . LEU A 1 100 ? -1.575 -7.558 7.329 1.00 79.25 100 LEU A C 1
ATOM 739 O O . LEU A 1 100 ? -2.536 -7.893 8.028 1.00 79.25 100 LEU A O 1
ATOM 743 N N . GLY A 1 101 ? -0.801 -6.512 7.634 1.00 78.94 101 GLY A N 1
ATOM 744 C CA . GLY A 1 101 ? -1.073 -5.613 8.757 1.00 78.94 101 GLY A CA 1
ATOM 745 C C . GLY A 1 101 ? -2.362 -4.825 8.539 1.00 78.94 101 GLY A C 1
ATOM 746 O O . GLY A 1 101 ? -3.211 -4.768 9.433 1.00 78.94 101 GLY A O 1
ATOM 747 N N . ARG A 1 102 ? -2.540 -4.306 7.318 1.00 82.00 102 ARG A N 1
ATOM 748 C CA . ARG A 1 102 ? -3.735 -3.564 6.915 1.00 82.00 102 ARG A CA 1
ATOM 749 C C . ARG A 1 102 ? -5.007 -4.403 7.039 1.00 82.00 102 ARG A C 1
ATOM 751 O O . ARG A 1 102 ? -5.946 -3.946 7.674 1.00 82.00 102 ARG A O 1
ATOM 758 N N . VAL A 1 103 ? -5.037 -5.626 6.503 1.00 84.56 103 VAL A N 1
ATOM 759 C CA . VAL A 1 103 ? -6.244 -6.480 6.520 1.00 84.56 103 VAL A CA 1
ATOM 760 C C . VAL A 1 103 ? -6.694 -6.799 7.948 1.00 84.56 103 VAL A C 1
ATOM 762 O O . VAL A 1 103 ? -7.884 -6.752 8.249 1.00 84.56 103 VAL A O 1
ATOM 765 N N . LYS A 1 104 ? -5.753 -7.103 8.852 1.00 82.94 104 LYS A N 1
ATOM 766 C CA . LYS A 1 104 ? -6.074 -7.372 10.265 1.00 82.94 104 LYS A CA 1
ATOM 767 C C . LYS A 1 104 ? -6.641 -6.137 10.965 1.00 82.94 104 LYS A C 1
ATOM 769 O O . LYS A 1 104 ? -7.562 -6.263 11.764 1.00 82.94 104 LYS A O 1
ATOM 774 N N . TYR A 1 105 ? -6.085 -4.967 10.666 1.00 83.25 105 TYR A N 1
ATOM 775 C CA . TYR A 1 105 ? -6.572 -3.687 11.169 1.00 83.25 105 TYR A CA 1
ATOM 776 C C . TYR A 1 105 ? -7.959 -3.331 10.615 1.00 83.25 105 TYR A C 1
ATOM 778 O O . TYR A 1 105 ? -8.821 -2.896 11.370 1.00 83.25 105 TYR A O 1
ATOM 786 N N . GLU A 1 106 ? -8.187 -3.544 9.319 1.00 84.75 106 GLU A N 1
ATOM 787 C CA . GLU A 1 106 ? -9.438 -3.201 8.633 1.00 84.75 106 GLU A CA 1
ATOM 788 C C . GLU A 1 106 ? -10.594 -4.051 9.172 1.00 84.75 106 GLU A C 1
ATOM 790 O O . GLU A 1 106 ? -11.580 -3.488 9.634 1.00 84.75 106 GLU A O 1
ATOM 795 N N . LYS A 1 107 ? -10.398 -5.371 9.307 1.00 85.88 107 LYS A N 1
ATOM 796 C CA . LYS A 1 107 ? -11.377 -6.266 9.950 1.00 85.88 107 LYS A CA 1
ATOM 797 C C . LYS A 1 107 ? -11.668 -5.901 11.406 1.00 85.88 107 LYS A C 1
ATOM 799 O O . LYS A 1 107 ? -12.813 -5.969 11.840 1.00 85.88 107 LYS A O 1
ATOM 804 N N . ALA A 1 108 ? -10.636 -5.533 12.169 1.00 84.75 108 ALA A N 1
ATOM 805 C CA . ALA A 1 108 ? -10.810 -5.103 13.554 1.00 84.75 108 ALA A CA 1
ATOM 806 C C . ALA A 1 108 ? -11.639 -3.817 13.631 1.00 84.75 108 ALA A C 1
ATOM 808 O O . ALA A 1 108 ? -12.515 -3.708 14.480 1.00 84.75 108 ALA A O 1
ATOM 809 N N . TYR A 1 109 ? -11.388 -2.858 12.738 1.00 83.31 109 TYR A N 1
ATOM 810 C CA . TYR A 1 109 ? -12.170 -1.631 12.691 1.00 83.31 109 TYR A CA 1
ATOM 811 C C . TYR A 1 109 ? -13.610 -1.885 12.250 1.00 83.31 109 TYR A C 1
ATOM 813 O O . TYR A 1 109 ? -14.506 -1.426 12.937 1.00 83.31 109 TYR A O 1
ATOM 821 N N . GLU A 1 110 ? -13.845 -2.630 11.167 1.00 83.69 110 GLU A N 1
ATOM 822 C CA . GLU A 1 110 ? -15.200 -2.952 10.688 1.00 83.69 110 GLU A CA 1
ATOM 823 C C . GLU A 1 110 ? -16.049 -3.629 11.765 1.00 83.69 110 GLU A C 1
ATOM 825 O O . GLU A 1 110 ? -17.223 -3.312 11.923 1.00 83.69 110 GLU A O 1
ATOM 830 N N . TYR A 1 111 ? -15.448 -4.523 12.549 1.00 80.38 111 TYR A N 1
ATOM 831 C CA . TYR A 1 111 ? -16.123 -5.157 13.674 1.00 80.38 111 TYR A CA 1
ATOM 832 C C . TYR A 1 111 ? -16.545 -4.153 14.755 1.00 80.38 111 TYR A C 1
ATOM 834 O O . TYR A 1 111 ? -17.678 -4.188 15.235 1.00 80.38 111 TYR A O 1
ATOM 842 N N . LEU A 1 112 ? -15.634 -3.257 15.148 1.00 81.38 112 LEU A N 1
ATOM 843 C CA . LEU A 1 112 ? -15.914 -2.235 16.157 1.00 81.38 112 LEU A CA 1
ATOM 844 C C . LEU A 1 112 ? -16.924 -1.207 15.630 1.00 81.38 112 LEU A C 1
ATOM 846 O O . LEU A 1 112 ? -17.850 -0.833 16.338 1.00 81.38 112 LEU A O 1
ATOM 850 N N . ASP A 1 113 ? -16.763 -0.773 14.386 1.00 79.38 113 ASP A N 1
ATOM 851 C CA . ASP A 1 113 ? -17.644 0.182 13.719 1.00 79.38 113 ASP A CA 1
ATOM 852 C C . ASP A 1 113 ? -19.062 -0.390 13.594 1.00 79.38 113 ASP A C 1
ATOM 854 O O . ASP A 1 113 ? -20.009 0.239 14.054 1.00 79.38 113 ASP A O 1
ATOM 858 N N . GLY A 1 114 ? -19.206 -1.627 13.107 1.00 73.06 114 GLY A N 1
ATOM 859 C CA . GLY A 1 114 ? -20.504 -2.286 12.958 1.00 73.06 114 GLY A CA 1
ATOM 860 C C . GLY A 1 114 ? -21.215 -2.568 14.283 1.00 73.06 114 GLY A C 1
ATOM 861 O O . GLY A 1 114 ? -22.436 -2.491 14.342 1.00 73.06 114 GLY A O 1
ATOM 862 N N . ARG A 1 115 ? -20.478 -2.861 15.362 1.00 69.44 115 ARG A N 1
ATOM 863 C CA . ARG A 1 115 ? -21.083 -3.109 16.681 1.00 69.44 115 ARG A CA 1
ATOM 864 C C . ARG A 1 115 ? -21.461 -1.821 17.419 1.00 69.44 115 ARG A C 1
ATOM 866 O O . ARG A 1 115 ? -22.389 -1.837 18.224 1.00 69.44 115 ARG A O 1
ATOM 873 N N . PHE A 1 116 ? -20.724 -0.731 17.203 1.00 69.69 116 PHE A N 1
ATOM 874 C CA . PHE A 1 116 ? -20.807 0.450 18.067 1.00 69.69 116 PHE A CA 1
ATOM 875 C C . PHE A 1 116 ? -21.332 1.719 17.382 1.00 69.69 116 PHE A C 1
ATOM 877 O O . PHE A 1 116 ? -21.652 2.673 18.089 1.00 69.69 116 PHE A O 1
ATOM 884 N N . ASN A 1 117 ? -21.525 1.738 16.055 1.00 61.97 117 ASN A N 1
ATOM 885 C CA . ASN A 1 117 ? -22.159 2.880 15.372 1.00 61.97 117 ASN A CA 1
ATOM 886 C C . ASN A 1 117 ? -23.617 3.132 15.800 1.00 61.97 117 ASN A C 1
ATOM 888 O O . ASN A 1 117 ? -24.112 4.242 15.628 1.00 61.97 117 ASN A O 1
ATOM 892 N N . GLU A 1 118 ? -24.294 2.148 16.395 1.00 57.56 118 GLU A N 1
ATOM 893 C CA . GLU A 1 118 ? -25.688 2.268 16.855 1.00 57.56 118 GLU A CA 1
ATOM 894 C C . GLU A 1 118 ? -25.816 2.611 18.355 1.00 57.56 118 GLU A C 1
ATOM 896 O O . GLU A 1 118 ? -26.879 2.443 18.948 1.00 57.56 118 GLU A O 1
ATOM 901 N N . GLY A 1 119 ? -24.743 3.087 19.003 1.00 56.84 119 GLY A N 1
ATOM 902 C CA . GLY A 1 119 ? -24.756 3.374 20.447 1.00 56.84 119 GLY A CA 1
ATOM 903 C C . GLY A 1 119 ? -24.647 2.117 21.313 1.00 56.84 119 GLY A C 1
ATOM 904 O O . GLY A 1 119 ? -25.132 2.084 22.445 1.00 56.84 119 GLY A O 1
ATOM 905 N N . GLY A 1 120 ? -24.016 1.073 20.770 1.00 64.44 120 GLY A N 1
ATOM 906 C CA . GLY A 1 120 ? -23.769 -0.178 21.472 1.00 64.44 120 GLY A CA 1
ATOM 907 C C . GLY A 1 120 ? -22.902 0.030 22.715 1.00 64.44 120 GLY A C 1
ATOM 908 O O . GLY A 1 120 ? -21.915 0.766 22.705 1.00 64.44 120 GLY A O 1
ATOM 909 N N . THR A 1 121 ? -23.261 -0.656 23.792 1.00 66.50 121 THR A N 1
ATOM 910 C CA . THR A 1 121 ? -22.496 -0.660 25.038 1.00 66.50 121 THR A CA 1
ATOM 911 C C . THR A 1 121 ? -21.738 -1.967 25.187 1.00 66.50 121 THR A C 1
ATOM 913 O O . THR A 1 121 ? -22.296 -3.037 24.941 1.00 66.50 121 THR A O 1
ATOM 916 N N . THR A 1 122 ? -20.488 -1.920 25.637 1.00 72.19 122 THR A N 1
ATOM 917 C CA . THR A 1 122 ? -19.734 -3.140 25.960 1.00 72.19 122 THR A CA 1
ATOM 918 C C . THR A 1 122 ? -18.789 -2.919 27.131 1.00 72.19 122 THR A C 1
ATOM 920 O O . THR A 1 122 ? -18.462 -1.790 27.490 1.00 72.19 122 THR A O 1
ATOM 923 N N . ARG A 1 123 ? -18.313 -4.026 27.704 1.00 76.19 123 ARG A N 1
ATOM 924 C CA . ARG A 1 123 ? -17.196 -4.018 28.649 1.00 76.19 123 ARG A CA 1
ATOM 925 C C . ARG A 1 123 ? -15.867 -3.934 27.881 1.00 76.19 123 ARG A C 1
ATOM 927 O O . ARG A 1 123 ? -15.722 -4.652 26.885 1.00 76.19 123 ARG A O 1
ATOM 934 N N . PRO A 1 124 ? -14.879 -3.153 28.351 1.00 76.25 124 PRO A N 1
ATOM 935 C CA . PRO A 1 124 ? -13.561 -3.058 27.710 1.00 76.25 124 PRO A CA 1
ATOM 936 C C . PRO A 1 124 ? -12.850 -4.411 27.564 1.00 76.25 124 PRO A C 1
ATOM 938 O O . PRO A 1 124 ? -12.299 -4.744 26.516 1.00 76.25 124 PRO A O 1
ATOM 941 N N . SER A 1 125 ? -12.961 -5.270 28.581 1.00 76.12 125 SER A N 1
ATOM 942 C CA . SER A 1 125 ? -12.385 -6.620 28.563 1.00 76.12 125 SER A CA 1
ATOM 943 C C . SER A 1 125 ? -12.951 -7.514 27.453 1.00 76.12 125 SER A C 1
ATOM 945 O O . SER A 1 125 ? -12.221 -8.346 26.911 1.00 76.12 125 SER A O 1
ATOM 947 N N . ALA A 1 126 ? -14.219 -7.324 27.074 1.00 79.50 126 ALA A N 1
ATOM 948 C CA . ALA A 1 126 ? -14.834 -8.057 25.971 1.00 79.50 126 ALA A CA 1
ATOM 949 C C . ALA A 1 126 ? -14.236 -7.638 24.619 1.00 79.50 126 ALA A C 1
ATOM 951 O O . ALA A 1 126 ? -13.991 -8.488 23.769 1.00 79.50 126 ALA A O 1
ATOM 952 N N . VAL A 1 127 ? -13.912 -6.352 24.439 1.00 82.00 127 VAL A N 1
ATOM 953 C CA . VAL A 1 127 ? -13.251 -5.860 23.219 1.00 82.00 127 VAL A CA 1
ATOM 954 C C . VAL A 1 127 ? -11.872 -6.498 23.051 1.00 82.00 127 VAL A C 1
ATOM 956 O O . VAL A 1 127 ? -11.557 -6.998 21.973 1.00 82.00 127 VAL A O 1
ATOM 959 N N . ALA A 1 128 ? -11.072 -6.560 24.117 1.00 83.12 128 ALA A N 1
ATOM 960 C CA . ALA A 1 128 ? -9.749 -7.182 24.069 1.00 83.12 128 ALA A CA 1
ATOM 961 C C . ALA A 1 128 ? -9.800 -8.690 23.743 1.00 83.12 128 ALA A C 1
ATOM 963 O O . ALA A 1 128 ? -8.950 -9.199 23.005 1.00 83.12 128 ALA A O 1
ATOM 964 N N . MET A 1 129 ? -10.795 -9.405 24.281 1.00 82.50 129 MET A N 1
ATOM 965 C CA . MET A 1 129 ? -10.999 -10.834 24.019 1.00 82.50 129 MET A CA 1
ATOM 966 C C . MET A 1 129 ? -11.363 -11.093 22.552 1.00 82.50 129 MET A C 1
ATOM 968 O O . MET A 1 129 ? -10.766 -11.957 21.915 1.00 82.50 129 MET A O 1
ATOM 972 N N . GLU A 1 130 ? -12.277 -10.298 22.003 1.00 80.62 130 GLU A N 1
ATOM 973 C CA . GLU A 1 130 ? -12.774 -10.430 20.629 1.00 80.62 130 GLU A CA 1
ATOM 974 C C . GLU A 1 130 ? -11.732 -10.024 19.582 1.00 80.62 130 GLU A C 1
ATOM 976 O O . GLU A 1 130 ? -11.552 -10.697 18.568 1.00 80.62 130 GLU A O 1
ATOM 981 N N . LEU A 1 131 ? -10.969 -8.962 19.852 1.00 82.69 131 LEU A N 1
ATOM 982 C CA . LEU A 1 131 ? -9.827 -8.587 19.016 1.00 82.69 131 LEU A CA 1
ATOM 983 C C . LEU A 1 131 ? -8.656 -9.580 19.142 1.00 82.69 131 LEU A C 1
ATOM 985 O O . LEU A 1 131 ? -7.666 -9.455 18.411 1.00 82.69 131 LEU A O 1
ATOM 989 N N . GLY A 1 132 ? -8.737 -10.533 20.081 1.00 84.06 132 GLY A N 1
ATOM 990 C CA . GLY A 1 132 ? -7.675 -11.485 20.397 1.00 84.06 132 GLY A CA 1
ATOM 991 C C . GLY A 1 132 ? -6.371 -10.792 20.788 1.00 84.06 132 GLY A C 1
ATOM 992 O O . GLY A 1 132 ? -5.282 -11.312 20.536 1.00 84.06 132 GLY A O 1
ATOM 993 N N . ARG A 1 133 ? -6.456 -9.565 21.313 1.00 86.44 133 ARG A N 1
ATOM 994 C CA . ARG A 1 133 ? -5.299 -8.701 21.536 1.00 86.44 133 ARG A CA 1
ATOM 995 C C . ARG A 1 133 ? -5.563 -7.768 22.704 1.00 86.44 133 ARG A C 1
ATOM 997 O O . ARG A 1 133 ? -6.631 -7.185 22.818 1.00 86.44 133 ARG A O 1
ATOM 1004 N N . LYS A 1 134 ? -4.553 -7.599 23.553 1.00 87.69 134 LYS A N 1
ATOM 1005 C CA . LYS A 1 134 ? -4.600 -6.638 24.656 1.00 87.69 134 LYS A CA 1
ATOM 1006 C C . LYS A 1 134 ? -4.342 -5.217 24.138 1.00 87.69 134 LYS A C 1
ATOM 1008 O O . LYS A 1 134 ? -3.593 -5.066 23.164 1.00 87.69 134 LYS A O 1
ATOM 1013 N N . PRO A 1 135 ? -4.922 -4.191 24.778 1.00 88.62 135 PRO A N 1
ATOM 1014 C CA . PRO A 1 135 ? -4.599 -2.810 24.459 1.00 88.62 135 PRO A CA 1
ATOM 1015 C C . PRO A 1 135 ? -3.112 -2.543 24.714 1.00 88.62 135 PRO A C 1
ATOM 1017 O O . PRO A 1 135 ? -2.510 -3.054 25.655 1.00 88.62 135 PRO A O 1
ATOM 1020 N N . THR A 1 136 ? -2.508 -1.752 23.834 1.00 87.44 136 THR A N 1
ATOM 1021 C CA . THR A 1 136 ? -1.120 -1.289 23.940 1.00 87.44 136 THR A CA 1
ATOM 1022 C C . THR A 1 136 ? -0.983 -0.164 24.964 1.00 87.44 136 THR A C 1
ATOM 1024 O O . THR A 1 136 ? 0.055 -0.030 25.601 1.00 87.44 136 THR A O 1
ATOM 1027 N N . SER A 1 137 ? -2.029 0.645 25.130 1.00 87.12 137 SER A N 1
ATOM 1028 C CA . SER A 1 137 ? -2.110 1.679 26.157 1.00 87.12 137 SER A CA 1
ATOM 1029 C C . SER A 1 137 ? -3.560 1.836 26.590 1.00 87.12 137 SER A C 1
ATOM 1031 O O . SER A 1 137 ? -4.458 1.814 25.749 1.00 87.12 137 SER A O 1
ATOM 1033 N N . THR A 1 138 ? -3.766 1.994 27.890 1.00 87.25 138 THR A N 1
ATOM 1034 C CA . THR A 1 138 ? -5.067 2.255 28.497 1.00 87.25 138 THR A CA 1
ATOM 1035 C C . THR A 1 138 ? -4.924 3.510 29.346 1.00 87.25 138 THR A C 1
ATOM 1037 O O . THR A 1 138 ? -4.039 3.576 30.196 1.00 87.25 138 THR A O 1
ATOM 1040 N N . SER A 1 139 ? -5.759 4.511 29.086 1.00 85.94 139 SER A N 1
ATOM 1041 C CA . SER A 1 139 ? -5.776 5.788 29.800 1.00 85.94 139 SER A CA 1
ATOM 1042 C C . SER A 1 139 ? -7.199 6.098 30.227 1.00 85.94 139 SER A C 1
ATOM 1044 O O . SER A 1 139 ? -8.100 6.037 29.398 1.00 85.94 139 SER A O 1
ATOM 1046 N N . GLN A 1 140 ? -7.406 6.439 31.493 1.00 81.75 140 GLN A N 1
ATOM 1047 C CA . GLN A 1 140 ? -8.715 6.805 32.027 1.00 81.75 140 GLN A CA 1
ATOM 1048 C C . GLN A 1 140 ? -8.674 8.266 32.472 1.00 81.75 140 GLN A C 1
ATOM 1050 O O . GLN A 1 140 ? -7.864 8.62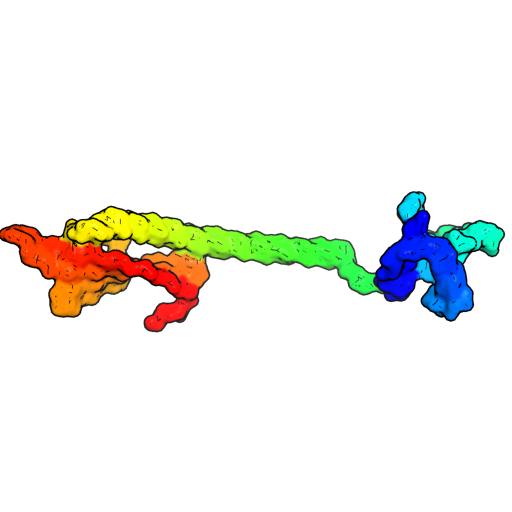5 33.323 1.00 81.75 140 GLN A O 1
ATOM 1055 N N . GLU A 1 141 ? -9.523 9.101 31.881 1.00 84.56 141 GLU A N 1
ATOM 1056 C CA . GLU A 1 141 ? -9.641 10.523 32.195 1.00 84.56 141 GLU A CA 1
ATOM 1057 C C . GLU A 1 141 ? -11.092 10.830 32.585 1.00 84.56 141 GLU A C 1
ATOM 1059 O O . GLU A 1 141 ? -12.008 10.817 31.763 1.00 84.56 141 GLU A O 1
ATOM 1064 N N . GLY A 1 142 ? -11.323 11.048 33.883 1.00 82.69 142 GLY A N 1
ATOM 1065 C CA . GLY A 1 142 ? -12.668 11.231 34.428 1.00 82.69 142 GLY A CA 1
ATOM 1066 C C . GLY A 1 142 ? -13.567 10.013 34.178 1.00 82.69 142 GLY A C 1
ATOM 1067 O O . GLY A 1 142 ? -13.272 8.912 34.637 1.00 82.69 142 GLY A O 1
ATOM 1068 N N . MET A 1 143 ? -14.671 10.224 33.459 1.00 78.56 143 MET A N 1
ATOM 1069 C CA . MET A 1 143 ? -15.649 9.184 33.093 1.00 78.56 143 MET A CA 1
ATOM 1070 C C . MET A 1 143 ? -15.392 8.573 31.704 1.00 78.56 143 MET A C 1
ATOM 1072 O O . MET A 1 143 ? -16.225 7.809 31.213 1.00 78.56 143 MET A O 1
ATOM 1076 N N . GLU A 1 144 ? -14.273 8.919 31.058 1.00 80.25 144 GLU A N 1
ATOM 1077 C CA . GLU A 1 144 ? -13.879 8.381 29.757 1.00 80.25 144 GLU A CA 1
ATOM 1078 C C . GLU A 1 144 ? -12.653 7.470 29.902 1.00 80.25 144 GLU A C 1
ATOM 1080 O O . GLU A 1 144 ? -11.577 7.885 30.334 1.00 80.25 144 GLU A O 1
ATOM 1085 N N . LEU A 1 145 ? -12.801 6.204 29.526 1.00 84.44 145 LEU A N 1
ATOM 1086 C CA . LEU A 1 145 ? -11.698 5.263 29.378 1.00 84.44 145 LEU A CA 1
ATOM 1087 C C . LEU A 1 145 ? -11.311 5.203 27.898 1.00 84.44 145 LEU A C 1
ATOM 1089 O O . LEU A 1 145 ? -12.155 5.026 27.032 1.00 84.44 145 LEU A O 1
ATOM 1093 N N . THR A 1 146 ? -10.030 5.336 27.582 1.00 87.31 146 THR A N 1
ATOM 1094 C CA . THR A 1 146 ? -9.492 5.200 26.226 1.00 87.31 146 THR A CA 1
ATOM 1095 C C . THR A 1 146 ? -8.505 4.046 26.179 1.00 87.31 146 THR A C 1
ATOM 1097 O O . THR A 1 146 ? -7.461 4.070 26.830 1.00 87.31 146 THR A O 1
ATOM 1100 N N . GLU A 1 147 ? -8.794 3.058 25.344 1.00 88.81 147 GLU A N 1
ATOM 1101 C CA . GLU A 1 147 ? -7.877 1.976 25.012 1.00 88.81 147 GLU A CA 1
ATOM 1102 C C . GLU A 1 147 ? -7.305 2.162 23.610 1.00 88.81 147 GLU A C 1
ATOM 1104 O O . GLU A 1 147 ? -7.993 2.536 22.661 1.00 88.81 147 GLU A O 1
ATOM 1109 N N . VAL A 1 148 ? -6.021 1.875 23.458 1.00 89.56 148 VAL A N 1
ATOM 1110 C CA . VAL A 1 148 ? -5.300 2.017 22.199 1.00 89.56 148 VAL A CA 1
ATOM 1111 C C . VAL A 1 148 ? -4.818 0.653 21.749 1.00 89.56 148 VAL A C 1
ATOM 1113 O O . VAL A 1 148 ? -3.976 0.042 22.398 1.00 89.56 148 VAL A O 1
ATOM 1116 N N . TYR A 1 149 ? -5.290 0.207 20.593 1.00 88.12 149 TY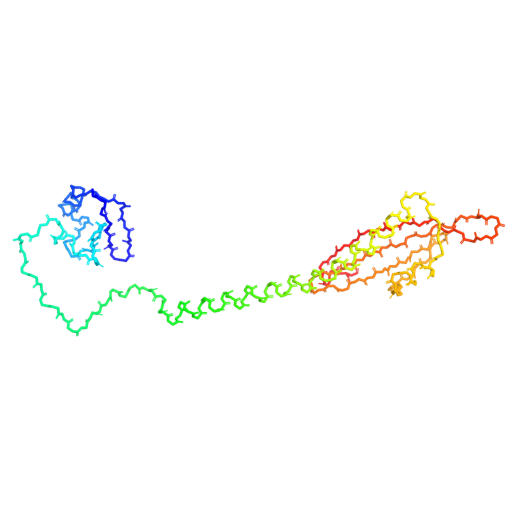R A N 1
ATOM 1117 C CA . TYR A 1 149 ? -4.851 -1.024 19.950 1.00 88.12 149 TYR A CA 1
ATOM 1118 C C . TYR A 1 149 ? -3.934 -0.676 18.782 1.00 88.12 149 TYR A C 1
ATOM 1120 O O . TYR A 1 149 ? -4.268 0.181 17.961 1.00 88.12 149 TYR A O 1
ATOM 1128 N N . GLN A 1 150 ? -2.763 -1.311 18.710 1.00 87.38 150 GLN A N 1
ATOM 1129 C CA . GLN A 1 150 ? -1.799 -1.085 17.634 1.00 87.38 150 GLN A CA 1
ATOM 1130 C C . GLN A 1 150 ? -1.491 -2.361 16.843 1.00 87.38 150 GLN A C 1
ATOM 1132 O O . GLN A 1 150 ? -1.399 -3.472 17.378 1.00 87.38 150 GLN A O 1
ATOM 1137 N N . TRP A 1 151 ? -1.281 -2.176 15.541 1.00 84.06 151 TRP A N 1
ATOM 1138 C CA . TRP A 1 151 ? -0.792 -3.190 14.617 1.00 84.06 151 TRP A CA 1
ATOM 1139 C C . TRP A 1 151 ? 0.447 -2.648 13.911 1.00 84.06 151 TRP A C 1
ATOM 1141 O O . TRP A 1 151 ? 0.406 -1.586 13.287 1.00 84.06 151 TRP A O 1
ATOM 1151 N N . ALA A 1 152 ? 1.550 -3.385 14.009 1.00 79.06 152 ALA A N 1
ATOM 1152 C CA . ALA A 1 152 ? 2.747 -3.109 13.233 1.00 79.06 152 ALA A CA 1
ATOM 1153 C C . ALA A 1 152 ? 2.595 -3.726 11.836 1.00 79.06 152 ALA A C 1
ATOM 1155 O O . ALA A 1 152 ? 2.391 -4.934 11.708 1.00 79.06 152 ALA A O 1
ATOM 1156 N N . GLY A 1 153 ? 2.658 -2.889 10.805 1.00 75.69 153 GLY A N 1
ATOM 1157 C CA . GLY A 1 153 ? 3.008 -3.294 9.448 1.00 75.69 153 GLY A CA 1
ATOM 1158 C C . GLY A 1 153 ? 4.494 -3.049 9.189 1.00 75.69 153 GLY A C 1
ATOM 1159 O O . GLY A 1 153 ? 5.221 -2.561 10.056 1.00 75.69 153 GLY A O 1
ATOM 1160 N N . THR A 1 154 ? 4.950 -3.393 7.989 1.00 75.06 154 THR A N 1
ATOM 1161 C CA . THR A 1 154 ? 6.349 -3.201 7.578 1.00 75.06 154 THR A CA 1
ATOM 1162 C C . THR A 1 154 ? 6.655 -1.740 7.267 1.00 75.06 154 THR A C 1
ATOM 1164 O O . THR A 1 154 ? 7.749 -1.269 7.563 1.00 75.06 154 THR A O 1
ATOM 1167 N N . VAL A 1 155 ? 5.690 -1.011 6.701 1.00 77.44 155 VAL A N 1
ATOM 1168 C CA . VAL A 1 155 ? 5.852 0.400 6.319 1.00 77.44 155 VAL A CA 1
ATOM 1169 C C . VAL A 1 155 ? 4.945 1.292 7.156 1.00 77.44 155 VAL A C 1
ATOM 1171 O O . VAL A 1 155 ? 5.314 2.417 7.501 1.00 77.44 155 VAL A O 1
ATOM 1174 N N . ARG A 1 156 ? 3.755 0.799 7.513 1.00 80.69 156 ARG A N 1
ATOM 1175 C CA . ARG A 1 156 ? 2.755 1.551 8.272 1.00 80.69 156 ARG A CA 1
ATOM 1176 C C . ARG A 1 156 ? 2.488 0.923 9.629 1.00 80.69 156 ARG A C 1
ATOM 1178 O O . ARG A 1 156 ? 2.365 -0.287 9.770 1.00 80.69 156 ARG A O 1
ATOM 1185 N N . ALA A 1 157 ? 2.337 1.772 10.631 1.00 83.94 157 ALA A N 1
ATOM 1186 C CA . ALA A 1 157 ? 1.811 1.400 11.930 1.00 83.94 157 ALA A CA 1
ATOM 1187 C C . ALA A 1 157 ? 0.361 1.885 12.030 1.00 83.94 157 ALA A C 1
ATOM 1189 O O . ALA A 1 157 ? 0.065 3.073 11.856 1.00 83.94 157 ALA A O 1
ATOM 1190 N N . TYR A 1 158 ? -0.532 0.947 12.317 1.00 84.88 158 TYR A N 1
ATOM 1191 C CA . TYR A 1 158 ? -1.969 1.162 12.396 1.00 84.88 158 TYR A CA 1
ATOM 1192 C C . TYR A 1 158 ? -2.404 1.229 13.861 1.00 84.88 158 TYR A C 1
ATOM 1194 O O . TYR A 1 158 ? -1.878 0.502 14.707 1.00 84.88 158 TYR A O 1
ATOM 1202 N N . ARG A 1 159 ? -3.351 2.113 14.175 1.00 88.19 159 ARG A N 1
ATOM 1203 C CA . ARG A 1 159 ? -3.845 2.358 15.530 1.00 88.19 159 ARG A CA 1
ATOM 1204 C C . ARG A 1 159 ? -5.361 2.527 15.513 1.00 88.19 159 ARG A C 1
ATOM 1206 O O . ARG A 1 159 ? -5.883 3.326 14.739 1.00 88.19 159 ARG A O 1
ATOM 1213 N N . ILE A 1 160 ? -6.043 1.823 16.405 1.00 87.44 160 ILE A N 1
ATOM 1214 C CA . ILE A 1 160 ? -7.452 2.054 16.721 1.00 87.44 160 ILE A CA 1
ATOM 1215 C C . ILE A 1 160 ? -7.509 2.560 18.155 1.00 87.44 160 ILE A C 1
ATOM 1217 O O . ILE A 1 160 ? -6.940 1.938 19.051 1.00 87.44 160 ILE A O 1
ATOM 1221 N N . ARG A 1 161 ? -8.156 3.706 18.367 1.00 87.56 161 ARG A N 1
ATOM 1222 C CA . ARG A 1 161 ? -8.492 4.183 19.711 1.00 87.56 161 ARG A CA 1
ATOM 1223 C C . ARG A 1 161 ? -9.939 3.838 19.984 1.00 87.56 161 ARG A C 1
ATOM 1225 O O . ARG A 1 161 ? -10.798 4.215 19.198 1.00 87.56 161 ARG A O 1
ATOM 1232 N N . VAL A 1 162 ? -10.185 3.130 21.067 1.00 85.50 162 VAL A N 1
ATOM 1233 C CA . VAL A 1 162 ? -11.517 2.780 21.535 1.00 85.50 162 VAL A CA 1
ATOM 1234 C C . VAL A 1 162 ? -11.777 3.627 22.768 1.00 85.50 162 VAL A C 1
ATOM 1236 O O . VAL A 1 162 ? -11.078 3.489 23.768 1.00 85.50 162 VAL A O 1
ATOM 1239 N N . LYS A 1 163 ? -12.717 4.558 22.660 1.00 84.94 163 LYS A N 1
ATOM 1240 C CA . LYS A 1 163 ? -13.159 5.420 23.7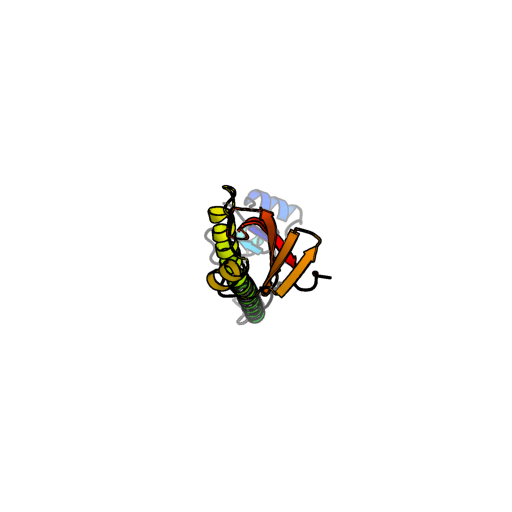55 1.00 84.94 163 LYS A CA 1
ATOM 1241 C C . LYS A 1 163 ? -14.420 4.828 24.354 1.00 84.94 163 LYS A C 1
ATOM 1243 O O . LYS A 1 163 ? -15.293 4.401 23.607 1.00 84.94 163 LYS A O 1
ATOM 1248 N N . TYR A 1 164 ? -14.492 4.821 25.669 1.00 81.00 164 TYR A N 1
ATOM 1249 C CA . TYR A 1 164 ? -15.556 4.260 26.475 1.00 81.00 164 TYR A CA 1
ATOM 1250 C C . TYR A 1 164 ? -16.058 5.363 27.408 1.00 81.00 164 TYR A C 1
ATOM 1252 O O . TYR A 1 164 ? -15.286 5.841 28.234 1.00 81.00 164 TYR A O 1
ATOM 1260 N N . SER A 1 165 ? -17.320 5.768 27.310 1.00 76.25 165 SER A N 1
ATOM 1261 C CA . SER A 1 165 ? -17.920 6.750 28.226 1.00 76.25 165 SER A CA 1
ATOM 1262 C C . SER A 1 165 ? -18.903 6.055 29.161 1.00 76.25 165 SER A C 1
ATOM 1264 O O . SER A 1 165 ? -19.811 5.368 28.697 1.00 76.25 165 SER A O 1
ATOM 1266 N N . VAL A 1 166 ? -18.736 6.210 30.475 1.00 69.81 166 VAL A N 1
ATOM 1267 C CA . VAL A 1 166 ? -19.597 5.549 31.472 1.00 69.81 166 VAL A CA 1
ATOM 1268 C C . VAL A 1 166 ? -21.045 6.041 31.347 1.00 69.81 166 VAL A C 1
ATOM 1270 O O . VAL A 1 166 ? -21.316 7.227 31.533 1.00 69.81 166 VAL A O 1
ATOM 1273 N N . ARG A 1 167 ? -21.993 5.129 31.083 1.00 63.09 167 ARG A N 1
ATOM 1274 C CA . ARG A 1 167 ? -23.428 5.348 31.319 1.00 63.09 167 ARG A CA 1
ATOM 1275 C C . ARG A 1 167 ? -23.860 4.509 32.518 1.00 63.09 167 ARG A C 1
ATOM 1277 O O . ARG A 1 167 ? -23.654 3.299 32.546 1.00 63.09 167 ARG A O 1
ATOM 1284 N N . MET A 1 168 ? -24.481 5.151 33.503 1.00 54.94 168 MET A N 1
ATOM 1285 C CA . MET A 1 168 ? -25.149 4.446 34.597 1.00 54.94 168 MET A CA 1
ATOM 1286 C C . MET A 1 168 ? -26.393 3.751 34.029 1.00 54.94 168 MET A C 1
ATOM 1288 O O . MET A 1 168 ? -27.360 4.420 33.672 1.00 54.94 168 MET A O 1
ATOM 1292 N N . ALA A 1 169 ? -26.350 2.426 33.917 1.00 50.56 169 ALA A N 1
ATOM 1293 C CA . ALA A 1 169 ? -27.509 1.579 33.663 1.00 50.56 169 ALA A CA 1
ATOM 1294 C C . ALA A 1 169 ? -27.670 0.636 34.862 1.00 50.56 169 ALA A C 1
ATOM 1296 O O . ALA A 1 169 ? -26.677 0.105 35.352 1.00 50.56 169 ALA A O 1
ATOM 1297 N N . GLU A 1 170 ? -28.911 0.470 35.320 1.00 54.19 170 GLU A N 1
ATOM 1298 C CA . GLU A 1 170 ? -29.383 0.047 36.656 1.00 54.19 170 GLU A CA 1
ATOM 1299 C C . GLU A 1 170 ? -28.698 -1.127 37.388 1.00 54.19 170 GLU A C 1
ATOM 1301 O O . GLU A 1 170 ? -28.961 -1.281 38.573 1.00 54.19 170 GLU A O 1
ATOM 1306 N N . ASP A 1 171 ? -27.806 -1.909 36.771 1.00 50.28 171 ASP A N 1
ATOM 1307 C CA . ASP A 1 171 ? -26.991 -2.913 37.488 1.00 50.28 171 ASP A CA 1
ATOM 1308 C C . ASP A 1 171 ? -25.691 -3.328 36.750 1.00 50.28 171 ASP A C 1
ATOM 1310 O O . ASP A 1 171 ? -24.988 -4.255 37.151 1.00 50.28 171 ASP A O 1
ATOM 1314 N N . VAL A 1 172 ? -25.335 -2.667 35.637 1.00 54.44 172 VAL A N 1
ATOM 1315 C CA . VAL A 1 172 ? -24.130 -2.991 34.852 1.00 54.44 172 VAL A CA 1
ATOM 1316 C C . VAL A 1 172 ? -23.495 -1.708 34.329 1.00 54.44 172 VAL A C 1
ATOM 1318 O O . VAL A 1 172 ? -24.139 -0.938 33.623 1.00 54.44 172 VAL A O 1
ATOM 1321 N N . GLU A 1 173 ? -22.206 -1.507 34.621 1.00 57.03 173 GLU A N 1
ATOM 1322 C CA . GLU A 1 173 ? -21.406 -0.419 34.051 1.00 57.03 173 GLU A CA 1
ATOM 1323 C C . GLU A 1 173 ? -21.238 -0.656 32.540 1.00 57.03 173 GLU A C 1
ATOM 1325 O O . GLU A 1 173 ? -20.371 -1.401 32.072 1.00 57.03 173 GLU A O 1
ATOM 1330 N N . LEU A 1 174 ? -22.168 -0.096 31.774 1.00 55.28 174 LEU A N 1
ATOM 1331 C CA . LEU A 1 174 ? -22.213 -0.158 30.326 1.00 55.28 174 LEU A CA 1
ATOM 1332 C C . LEU A 1 174 ? -21.578 1.124 29.791 1.00 55.28 174 LEU A C 1
ATOM 1334 O O . LEU A 1 174 ? -22.065 2.226 30.036 1.00 55.28 174 LEU A O 1
ATOM 1338 N N . MET A 1 175 ? -20.461 0.987 29.079 1.00 66.31 175 MET A N 1
ATOM 1339 C CA . MET A 1 175 ? -19.760 2.137 28.517 1.00 66.31 175 MET A CA 1
ATOM 1340 C C . MET A 1 175 ? -20.151 2.320 27.047 1.00 66.31 175 MET A C 1
ATOM 1342 O O . MET A 1 175 ? -20.112 1.354 26.282 1.00 66.31 175 MET A O 1
ATOM 1346 N N . GLU A 1 176 ? -20.536 3.537 26.654 1.00 70.31 176 GLU A N 1
ATOM 1347 C CA . GLU A 1 176 ? -20.735 3.905 25.246 1.00 70.31 176 GLU A CA 1
ATOM 1348 C C . GLU A 1 176 ? -19.387 3.839 24.537 1.00 70.31 176 GLU A C 1
ATOM 1350 O O . GLU A 1 176 ? -18.418 4.431 25.012 1.00 70.31 176 GLU A O 1
ATOM 1355 N N . VAL A 1 177 ? -19.313 3.104 23.427 1.00 72.25 177 VAL A N 1
ATOM 1356 C CA . VAL A 1 177 ? -18.039 2.818 22.766 1.00 72.25 177 VAL A CA 1
ATOM 1357 C C . VAL A 1 177 ? -17.929 3.540 21.436 1.00 72.25 177 VAL A C 1
ATOM 1359 O O . VAL A 1 177 ? -18.824 3.474 20.601 1.00 72.25 177 VAL A O 1
ATOM 1362 N N . ARG A 1 178 ? -16.792 4.196 21.198 1.00 78.38 178 ARG A N 1
ATOM 1363 C CA . ARG A 1 178 ? -16.456 4.800 19.906 1.00 78.38 178 ARG A CA 1
ATOM 1364 C C . ARG A 1 178 ? -15.060 4.387 19.466 1.00 78.38 178 ARG A C 1
ATOM 1366 O O . ARG A 1 178 ? -14.085 4.615 20.179 1.00 78.38 178 ARG A O 1
ATOM 1373 N N . ALA A 1 179 ? -14.957 3.829 18.263 1.00 80.88 179 ALA A N 1
ATOM 1374 C CA . ALA A 1 179 ? -13.680 3.489 17.648 1.00 80.88 179 ALA A CA 1
ATOM 1375 C C . ALA A 1 179 ? -13.215 4.593 16.684 1.00 80.88 179 ALA A C 1
ATOM 1377 O O . ALA A 1 179 ? -13.950 5.025 15.803 1.00 80.88 179 ALA A O 1
ATOM 1378 N N . GLU A 1 180 ? -11.966 5.031 16.817 1.00 81.62 180 GLU A N 1
ATOM 1379 C CA . GLU A 1 180 ? -11.314 5.972 15.907 1.00 81.62 180 GLU A CA 1
ATOM 1380 C C . GLU A 1 180 ? -10.151 5.287 15.187 1.00 81.62 180 GLU A C 1
ATOM 1382 O O . GLU A 1 180 ? -9.240 4.742 15.818 1.00 81.62 180 GLU A O 1
ATOM 1387 N N . LYS A 1 181 ? -10.154 5.366 13.854 1.00 83.06 181 LYS A N 1
ATOM 1388 C CA . LYS A 1 181 ? -9.154 4.738 12.984 1.00 83.06 181 LYS A CA 1
ATOM 1389 C C . LYS A 1 181 ? -8.028 5.710 12.619 1.00 83.06 181 LYS A C 1
ATOM 1391 O O . LYS A 1 181 ? -8.294 6.821 12.162 1.00 83.06 181 LYS A O 1
ATOM 1396 N N . ARG A 1 182 ? -6.759 5.313 12.785 1.00 85.00 182 ARG A N 1
ATOM 1397 C CA . ARG A 1 182 ? -5.593 6.123 12.382 1.00 85.00 182 ARG A CA 1
ATOM 1398 C C . ARG A 1 182 ? -4.418 5.256 11.926 1.00 85.00 182 ARG A C 1
ATOM 1400 O O . ARG A 1 182 ? -4.155 4.199 12.486 1.00 85.00 182 ARG A O 1
ATOM 1407 N N . TRP A 1 183 ? -3.648 5.735 10.953 1.00 82.94 183 TRP A N 1
ATOM 1408 C CA . TRP A 1 183 ? -2.390 5.110 10.534 1.00 82.94 183 TRP A CA 1
ATOM 1409 C C . TRP A 1 183 ? -1.313 6.172 10.302 1.00 82.94 183 TRP A C 1
ATOM 1411 O O . TRP A 1 183 ? -1.630 7.316 9.974 1.00 82.94 183 TRP A O 1
ATOM 1421 N N . ARG A 1 184 ? -0.046 5.795 10.499 1.00 82.44 184 ARG A N 1
ATOM 1422 C CA . ARG A 1 184 ? 1.135 6.586 10.114 1.00 82.44 184 ARG A CA 1
ATOM 1423 C C . ARG A 1 184 ? 2.264 5.675 9.638 1.00 82.44 184 ARG A C 1
ATOM 1425 O O . ARG A 1 184 ? 2.188 4.460 9.819 1.00 82.44 184 ARG A O 1
ATOM 1432 N N . LEU A 1 185 ? 3.307 6.259 9.052 1.00 82.50 185 LEU A N 1
ATOM 1433 C CA . LEU A 1 185 ? 4.550 5.545 8.762 1.00 82.50 185 LEU A CA 1
ATOM 1434 C C . LEU A 1 185 ? 5.196 5.035 10.059 1.00 82.50 185 LEU A C 1
ATOM 1436 O O . LEU A 1 185 ? 5.101 5.671 11.113 1.00 82.50 185 LEU A O 1
ATOM 1440 N N . VAL A 1 186 ? 5.823 3.862 9.984 1.00 75.44 186 VAL A N 1
ATOM 1441 C CA . VAL A 1 186 ? 6.588 3.294 11.102 1.00 75.44 186 VAL A CA 1
ATOM 1442 C C . VAL A 1 186 ? 7.685 4.291 11.503 1.00 75.44 186 VAL A C 1
ATOM 1444 O O . VAL A 1 186 ? 8.418 4.780 10.651 1.00 75.44 186 VAL A O 1
ATOM 1447 N N . GLY A 1 187 ? 7.767 4.623 12.797 1.00 71.62 187 GLY A N 1
ATOM 1448 C CA . GLY A 1 187 ? 8.707 5.615 13.345 1.00 71.62 187 GLY A CA 1
ATOM 1449 C C . GLY A 1 187 ? 8.143 7.030 13.542 1.00 71.62 187 GLY A C 1
ATOM 1450 O O . GLY A 1 187 ? 8.730 7.806 14.287 1.00 71.62 187 GLY A O 1
ATOM 1451 N N . ASP A 1 188 ? 6.981 7.359 12.964 1.00 75.00 188 ASP A N 1
ATOM 1452 C CA . ASP A 1 188 ? 6.360 8.693 13.101 1.00 75.00 188 ASP A CA 1
ATOM 1453 C C . ASP A 1 188 ? 5.455 8.828 14.346 1.00 75.00 188 ASP A C 1
ATOM 1455 O O . ASP A 1 188 ? 4.898 9.885 14.651 1.00 75.00 188 ASP A O 1
ATOM 1459 N N . TRP A 1 189 ? 5.289 7.743 15.101 1.00 62.25 189 TRP A N 1
ATOM 1460 C CA . TRP A 1 189 ? 4.574 7.762 16.372 1.00 62.25 189 TRP A CA 1
ATOM 1461 C C . TRP A 1 189 ? 5.517 8.218 17.492 1.00 62.25 189 TRP A C 1
ATOM 1463 O O . TRP A 1 189 ? 6.107 7.384 18.173 1.00 62.25 189 TRP A O 1
ATOM 1473 N N . LYS A 1 190 ? 5.660 9.540 17.644 1.00 53.75 190 LYS A N 1
ATOM 1474 C CA . LYS A 1 190 ? 6.105 10.173 18.896 1.00 53.75 190 LYS A CA 1
ATOM 1475 C C . LYS A 1 190 ? 4.941 10.312 19.870 1.00 53.75 190 LYS A C 1
ATOM 1477 O O . LYS A 1 190 ? 3.807 10.562 19.388 1.00 53.75 190 LYS A O 1
#

pLDDT: mean 74.89, std 13.3, range [39.09, 93.19]

Radius of gyration: 36.06 Å; chains: 1; bounding box: 64×31×98 Å

Secondary structure (DSSP, 8-state):
--EEEEETTEEEEEEPHHHHHHHHHTTSS-TTSEEEETT-SS-EEHHHHH-TTS-PPPPPPSS----------HHHHHHHHHHHHHHHHHHHHHHHHHHHHHHHHHHHHHHHHHHHTT--EE-HHHHHHHTTS--SEEEEETTEEEEEEEEE-SSEEEEEEEEEEEEEETTEEEEEEEEEEEEEETT---

Foldseek 3Di:
DFKWWQDLNDIDTRDDLVVLVVCCVVVVDPQQTWMDDPPDPDTDGSVCVNPVPPDDDDPDDPDDPDPPDVPCPPVSVVVVVVVVVVVVVVVVVLVVQQVVLVVLLVVLVCVQCVQQVVQHWDDPVVSCVVSVHAFPDWDDDPQKIWGKHWTDGSFKIWIKIWIWGFDDDPPDRTTRIDIDTDMDTPPPPD

Sequence (190 aa):
MQIYVNKNGQQSGPYTQEQLQQYLAMGELAAEDLAWHEGLPEWVTVGALVNPAGVPAPPMPPGGVQPQEGGISPKIKLAVRIVLIVVLVGVAALVGLDHLGRVKYEKAYEYLDGRFNEGGTTRPSAVAMELGRKPTSTSQEGMELTEVYQWAGTVRAYRIRVKYSVRMAEDVELMEVRAEKRWRLVGDWK